Protein AF-A0A172UC73-F1 (afdb_monomer_lite)

Secondary structure (DSSP, 8-state):
---------------S--HHHHHHHHHHHHHHHHHHHHHHHHHHHTTT--EEETTEEE--------HHHHHHHHHHHHHHHHHHHHHHHS---SEEE----TTTTTHHHH-EESSSSEEPPHHHHHHHH--TT--S----EEEHHHHTTSGGG-S-EEEEEETTEEEEEEE-TTT--EEEEEEEEE-TTS-EEEEEEEE-SSS-EEEEEEEEEEEEEEEEEEETTEEEEEEEEEEEEEEEEEEEET--S-EEEETTEEEEPPP--S-S--S--S-EEEEE-

Foldseek 3Di:
DDDDDDDDPDDDDDDDDDPVVVVCVLVVLLVVLVCLQCVLVVVVVVPDPFDDDPVDTDDPDDDDPDPVSNVVSVVSNVVSVVVVVVVVVPPPAPAEAEDPAPFQPVVVVVQEDCPDDNDQQLVVVVLQVDDPPDSDRPDFKDFRVDPRPDPVRDFDWDWDADPNWIKTWGQDPPFRKIKIWTWADAAPRNWTWIWIWIGGSDQWIWIKIWTKGWGWDWDWDQDPNDTDIDITTMIGTPDMDTFGTPFDWDWHDDRQKTKTAARPDPDPDGPRRGIHIHGYD

pLDDT: mean 77.99, std 18.67, range [26.88, 98.0]

Structure (mmCIF, N/CA/C/O backbone):
data_AF-A0A172UC73-F1
#
_entry.id   AF-A0A172UC73-F1
#
loop_
_atom_site.group_PDB
_atom_site.id
_atom_site.type_symbol
_atom_site.label_atom_id
_atom_site.label_alt_id
_atom_site.label_comp_id
_atom_site.label_asym_id
_atom_site.label_entity_id
_atom_site.label_seq_id
_atom_site.pdbx_PDB_ins_code
_atom_site.Cartn_x
_atom_site.Cartn_y
_atom_site.Cartn_z
_atom_site.occupancy
_atom_site.B_iso_or_equiv
_atom_site.auth_seq_id
_atom_site.auth_comp_id
_atom_site.auth_asym_id
_atom_site.auth_atom_id
_atom_site.pdbx_PDB_model_num
ATOM 1 N N . MET A 1 1 ? 26.954 6.018 20.206 1.00 35.72 1 MET A N 1
ATOM 2 C CA . MET A 1 1 ? 27.121 4.653 19.664 1.00 35.72 1 MET A CA 1
ATOM 3 C C . MET A 1 1 ? 26.687 4.707 18.204 1.00 35.72 1 MET A C 1
ATOM 5 O O . MET A 1 1 ? 25.507 4.887 17.949 1.00 35.72 1 MET A O 1
ATOM 9 N N . ALA A 1 2 ? 27.633 4.748 17.262 1.00 29.41 2 ALA A N 1
ATOM 10 C CA . ALA A 1 2 ? 27.339 4.962 15.843 1.00 29.41 2 ALA A CA 1
ATOM 11 C C . ALA A 1 2 ? 27.044 3.615 15.169 1.00 29.41 2 ALA A C 1
ATOM 13 O O . ALA A 1 2 ? 27.939 2.779 15.055 1.00 29.41 2 ALA A O 1
ATOM 14 N N . PHE A 1 3 ? 25.797 3.389 14.754 1.00 30.12 3 PHE A N 1
ATOM 15 C CA . PHE A 1 3 ? 25.426 2.190 14.007 1.00 30.12 3 PHE A CA 1
ATOM 16 C C . PHE A 1 3 ? 25.686 2.402 12.515 1.00 30.12 3 PHE A C 1
ATOM 18 O O . PHE A 1 3 ? 25.122 3.287 11.876 1.00 30.12 3 PHE A O 1
ATOM 25 N N . ARG A 1 4 ? 26.581 1.577 11.971 1.00 26.88 4 ARG A N 1
ATOM 26 C CA . ARG A 1 4 ? 26.881 1.485 10.542 1.00 26.88 4 ARG A CA 1
ATOM 27 C C . ARG A 1 4 ? 25.756 0.680 9.886 1.00 26.88 4 ARG A C 1
ATOM 29 O O . ARG A 1 4 ? 25.660 -0.525 10.105 1.00 26.88 4 ARG A O 1
ATOM 36 N N . VAL A 1 5 ? 24.892 1.343 9.122 1.00 32.69 5 VAL A N 1
ATOM 37 C CA . VAL A 1 5 ? 23.822 0.684 8.361 1.00 32.69 5 VAL A CA 1
ATOM 38 C C . VAL A 1 5 ? 24.453 -0.020 7.162 1.00 32.69 5 VAL A C 1
ATOM 40 O O . VAL A 1 5 ? 24.941 0.622 6.234 1.00 32.69 5 VAL A O 1
ATOM 43 N N . PHE A 1 6 ? 24.476 -1.350 7.184 1.00 28.39 6 PHE A N 1
ATOM 44 C CA . PHE A 1 6 ? 24.853 -2.147 6.022 1.00 28.39 6 PHE A CA 1
ATOM 45 C C . PHE A 1 6 ? 23.696 -2.139 5.018 1.00 28.39 6 PHE A C 1
ATOM 47 O O . PHE A 1 6 ? 22.650 -2.733 5.261 1.00 28.39 6 PHE A O 1
ATOM 54 N N . HIS A 1 7 ? 23.883 -1.477 3.875 1.00 32.03 7 HIS A N 1
ATOM 55 C CA . HIS A 1 7 ? 23.029 -1.671 2.706 1.00 32.03 7 HIS A CA 1
ATOM 56 C C . HIS A 1 7 ? 23.299 -3.059 2.120 1.00 32.03 7 HIS A C 1
ATOM 58 O O . HIS A 1 7 ? 24.239 -3.251 1.349 1.00 32.03 7 HIS A O 1
ATOM 64 N N . GLN A 1 8 ? 22.485 -4.042 2.498 1.00 30.14 8 GLN A N 1
ATOM 65 C CA . GLN A 1 8 ? 22.348 -5.253 1.699 1.00 30.14 8 GLN A CA 1
ATOM 66 C C . GLN A 1 8 ? 21.255 -5.041 0.644 1.00 30.14 8 GLN A C 1
ATOM 68 O O . GLN A 1 8 ? 20.198 -4.493 0.963 1.00 30.14 8 GLN A O 1
ATOM 73 N N . PRO A 1 9 ? 21.476 -5.471 -0.610 1.00 31.17 9 PRO A N 1
ATOM 74 C CA . PRO A 1 9 ? 20.452 -5.403 -1.636 1.00 31.17 9 PRO A CA 1
ATOM 75 C C . PRO A 1 9 ? 19.289 -6.319 -1.249 1.00 31.17 9 PRO A C 1
ATOM 77 O O . PRO A 1 9 ? 19.453 -7.533 -1.112 1.00 31.17 9 PRO A O 1
ATOM 80 N N . VAL A 1 10 ? 18.114 -5.714 -1.077 1.00 34.91 10 VAL A N 1
ATOM 81 C CA . VAL A 1 10 ? 16.843 -6.391 -0.815 1.00 34.91 10 VAL A CA 1
ATOM 82 C C . VAL A 1 10 ? 16.577 -7.382 -1.949 1.00 34.91 10 VAL A C 1
ATOM 84 O O . VAL A 1 10 ? 16.217 -7.000 -3.060 1.00 34.91 10 VAL A O 1
ATOM 87 N N . ARG A 1 11 ? 16.771 -8.675 -1.683 1.00 36.72 11 ARG A N 1
ATOM 88 C CA . ARG A 1 11 ? 16.241 -9.744 -2.532 1.00 36.72 11 ARG A CA 1
ATOM 89 C C . ARG A 1 11 ? 14.847 -10.082 -2.021 1.00 36.72 11 ARG A C 1
ATOM 91 O O . ARG A 1 11 ? 14.716 -10.688 -0.964 1.00 36.72 11 ARG A O 1
ATOM 98 N N . CYS A 1 12 ? 13.811 -9.681 -2.752 1.00 37.97 12 CYS A N 1
ATOM 99 C CA . CYS A 1 12 ? 12.447 -10.127 -2.482 1.00 37.97 12 CYS A CA 1
ATOM 100 C C . CYS A 1 12 ? 11.635 -10.181 -3.782 1.00 37.97 12 CYS A C 1
ATOM 102 O O . CYS A 1 12 ? 11.267 -9.145 -4.322 1.00 37.97 12 CYS A O 1
ATOM 104 N N . LEU A 1 13 ? 11.458 -11.381 -4.333 1.00 40.28 13 LEU A N 1
ATOM 105 C CA . LEU A 1 13 ? 10.206 -12.150 -4.388 1.00 40.28 13 LEU A CA 1
ATOM 106 C C . LEU A 1 13 ? 10.451 -13.291 -5.385 1.00 40.28 13 LEU A C 1
ATOM 108 O O . LEU A 1 13 ? 10.557 -13.071 -6.591 1.00 40.28 13 LEU A O 1
ATOM 112 N N . ASP A 1 14 ? 10.612 -14.500 -4.852 1.00 33.53 14 ASP A N 1
ATOM 113 C CA . ASP A 1 14 ? 10.747 -15.711 -5.650 1.00 33.53 14 ASP A CA 1
ATOM 114 C C . ASP A 1 14 ? 9.371 -16.201 -6.117 1.00 33.53 14 ASP A C 1
ATOM 116 O O . ASP A 1 14 ? 8.382 -16.126 -5.391 1.00 33.53 14 ASP A O 1
ATOM 120 N N . SER A 1 15 ? 9.375 -16.760 -7.329 1.00 42.38 15 SER A N 1
ATOM 121 C CA . SER A 1 15 ? 8.264 -17.312 -8.116 1.00 42.38 15 SER A CA 1
ATOM 122 C C . SER A 1 15 ? 7.321 -16.282 -8.757 1.00 42.38 15 SER A C 1
ATOM 124 O O . SER A 1 15 ? 6.485 -15.678 -8.106 1.00 42.38 15 SER A O 1
ATOM 126 N N . TYR A 1 16 ? 7.496 -16.043 -10.061 1.00 38.72 16 TYR A N 1
ATOM 127 C CA . TYR A 1 16 ? 6.616 -16.515 -11.143 1.00 38.72 16 TYR A CA 1
ATOM 128 C C . TYR A 1 16 ? 7.160 -16.007 -12.498 1.00 38.72 16 TYR A C 1
ATOM 130 O O . TYR A 1 16 ? 7.633 -14.882 -12.604 1.00 38.72 16 TYR A O 1
ATOM 138 N N . ILE A 1 17 ? 7.182 -16.908 -13.492 1.00 38.66 17 ILE A N 1
ATOM 139 C CA . ILE A 1 17 ? 7.687 -16.787 -14.882 1.00 38.66 17 ILE A CA 1
ATOM 140 C C . ILE A 1 17 ? 8.921 -15.886 -15.051 1.00 38.66 17 ILE A C 1
ATOM 142 O O . ILE A 1 17 ? 8.839 -14.684 -15.271 1.00 38.66 17 ILE A O 1
ATOM 146 N N . ASN A 1 18 ? 10.099 -16.509 -15.022 1.00 39.41 18 ASN A N 1
ATOM 147 C CA . ASN A 1 18 ? 11.376 -15.832 -15.202 1.00 39.41 18 ASN A CA 1
ATOM 148 C C . ASN A 1 18 ? 11.511 -15.271 -16.640 1.00 39.41 18 ASN A C 1
ATOM 150 O O . ASN A 1 18 ? 11.737 -16.060 -17.564 1.00 39.41 18 ASN A O 1
ATOM 154 N N . PRO A 1 19 ? 11.482 -13.939 -16.859 1.00 47.34 19 PRO A N 1
ATOM 155 C CA . PRO A 1 19 ? 11.658 -13.336 -18.186 1.00 47.34 19 PRO A CA 1
ATOM 156 C C . PRO A 1 19 ? 13.031 -13.648 -18.806 1.00 47.34 19 PRO A C 1
ATOM 158 O O . PRO A 1 19 ? 13.239 -13.468 -20.006 1.00 47.34 19 PRO A O 1
ATOM 161 N N . LYS A 1 20 ? 13.979 -14.189 -18.022 1.00 50.72 20 LYS A N 1
ATOM 162 C CA . LYS A 1 20 ? 15.235 -14.730 -18.556 1.00 50.72 20 LYS A CA 1
ATOM 163 C C . LYS A 1 20 ? 15.018 -15.933 -19.478 1.00 50.72 20 LYS A C 1
ATOM 165 O O . LYS A 1 20 ? 15.885 -16.171 -20.309 1.00 50.72 20 LYS A O 1
ATOM 170 N N . ILE A 1 21 ? 13.927 -16.693 -19.350 1.00 51.84 21 ILE A N 1
ATOM 171 C CA . ILE A 1 21 ? 13.688 -17.894 -20.170 1.00 51.84 21 ILE A CA 1
ATOM 172 C C . ILE A 1 21 ? 13.272 -17.504 -21.595 1.00 51.84 21 ILE A C 1
ATOM 174 O O . ILE A 1 21 ? 13.873 -17.998 -22.543 1.00 51.84 21 ILE A O 1
ATOM 178 N N . GLU A 1 22 ? 12.344 -16.557 -21.770 1.00 53.88 22 GLU A N 1
ATOM 179 C CA . GLU A 1 22 ? 11.934 -16.086 -23.108 1.00 53.88 22 GLU A CA 1
ATOM 180 C C . GLU A 1 22 ? 13.071 -15.359 -23.837 1.00 53.88 22 GLU A C 1
ATOM 182 O O . GLU A 1 22 ? 13.328 -15.625 -25.011 1.00 53.88 22 GLU A O 1
ATOM 187 N N . ASN A 1 23 ? 13.835 -14.523 -23.125 1.00 59.69 23 ASN A N 1
ATOM 188 C CA . ASN A 1 23 ? 15.012 -13.877 -23.701 1.00 59.69 23 ASN A CA 1
ATOM 189 C C . ASN A 1 23 ? 16.040 -14.911 -24.183 1.00 59.69 23 ASN A C 1
ATOM 191 O O . ASN A 1 23 ? 16.609 -14.743 -25.256 1.00 59.69 23 ASN A O 1
ATOM 195 N N . ARG A 1 24 ? 16.248 -16.014 -23.449 1.00 60.06 24 ARG A N 1
ATOM 196 C CA . ARG A 1 24 ? 17.150 -17.096 -23.883 1.00 60.06 24 ARG A CA 1
ATOM 197 C C . ARG A 1 24 ? 16.695 -17.755 -25.184 1.00 60.06 24 ARG A C 1
ATOM 199 O O . ARG A 1 24 ? 17.552 -18.069 -26.001 1.00 60.06 24 ARG A O 1
ATOM 206 N N . VAL A 1 25 ? 15.389 -17.927 -25.396 1.00 63.53 25 VAL A N 1
ATOM 207 C CA . VAL A 1 25 ? 14.851 -18.484 -26.650 1.00 63.53 25 VAL A CA 1
ATOM 208 C C . VAL A 1 25 ? 15.092 -17.521 -27.815 1.00 63.53 25 VAL A C 1
ATOM 210 O O . VAL A 1 25 ? 15.580 -17.941 -28.861 1.00 63.53 25 VAL A O 1
ATOM 213 N N . ILE A 1 26 ? 14.839 -16.223 -27.621 1.00 63.22 26 ILE A N 1
ATOM 214 C CA . ILE A 1 26 ? 15.037 -15.206 -28.665 1.00 63.22 26 ILE A CA 1
ATOM 215 C C . ILE A 1 26 ? 16.528 -15.030 -28.998 1.00 63.22 26 ILE A C 1
ATOM 217 O O . ILE A 1 26 ? 16.902 -15.013 -30.169 1.00 63.22 26 ILE A O 1
ATOM 221 N N . TYR A 1 27 ? 17.404 -14.970 -27.990 1.00 68.19 27 TYR A N 1
ATOM 222 C CA . TYR A 1 27 ? 18.854 -14.948 -28.209 1.00 68.19 27 TYR A CA 1
ATOM 223 C C . TYR A 1 27 ? 19.356 -16.247 -28.847 1.00 68.19 27 TYR A C 1
ATOM 225 O O . TYR A 1 27 ? 20.233 -16.193 -29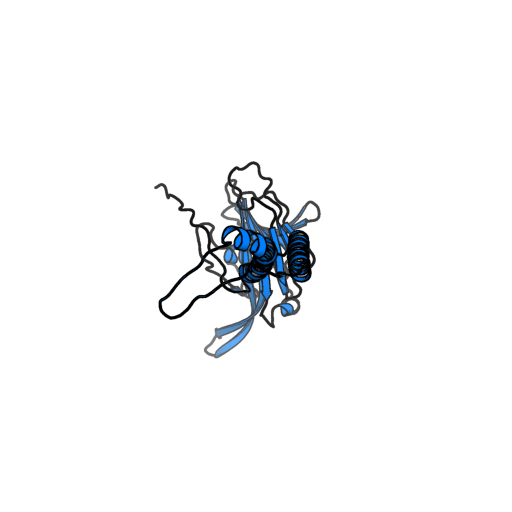.702 1.00 68.19 27 TYR A O 1
ATOM 233 N N . GLY A 1 28 ? 18.780 -17.399 -28.493 1.00 66.31 28 GLY A N 1
ATOM 234 C CA . GLY A 1 28 ? 19.087 -18.685 -29.120 1.00 66.31 28 GLY A CA 1
ATOM 235 C C . GLY A 1 28 ? 18.740 -18.713 -30.611 1.00 66.31 28 GLY A C 1
ATOM 236 O O . GLY A 1 28 ? 19.555 -19.165 -31.414 1.00 66.31 28 GLY A O 1
ATOM 237 N N . ALA A 1 29 ? 17.584 -18.167 -31.000 1.00 66.88 29 ALA A N 1
ATOM 238 C CA . ALA A 1 29 ? 17.188 -18.027 -32.403 1.00 66.88 29 ALA A CA 1
ATOM 239 C C . ALA A 1 29 ? 18.107 -17.061 -33.171 1.00 66.88 29 ALA A C 1
ATOM 241 O O . ALA A 1 29 ? 18.492 -17.340 -34.306 1.00 66.88 29 ALA A O 1
ATOM 242 N N . LEU A 1 30 ? 18.524 -15.966 -32.529 1.00 67.38 30 LEU A N 1
ATOM 243 C CA . LEU A 1 30 ? 19.428 -14.972 -33.111 1.00 67.38 30 LEU A CA 1
ATOM 244 C C . LEU A 1 30 ? 20.844 -15.540 -33.310 1.00 67.38 30 LEU A C 1
ATOM 246 O O . LEU A 1 30 ? 21.420 -15.384 -34.384 1.00 67.38 30 LEU A O 1
ATOM 250 N N . ILE A 1 31 ? 21.370 -16.270 -32.320 1.00 71.12 31 ILE A N 1
ATOM 251 C CA . ILE A 1 31 ? 22.644 -16.999 -32.423 1.00 71.12 31 ILE A CA 1
ATOM 252 C C . ILE A 1 31 ? 22.559 -18.064 -33.521 1.00 71.12 31 ILE A C 1
ATOM 254 O O . ILE A 1 31 ? 23.454 -18.132 -34.355 1.00 71.12 31 ILE A O 1
ATOM 258 N N . SER A 1 32 ? 21.470 -18.835 -33.582 1.00 70.62 32 SER A N 1
ATOM 259 C CA . SER A 1 32 ? 21.279 -19.870 -34.612 1.00 70.62 32 SER A CA 1
ATOM 260 C C . SER A 1 32 ? 21.218 -19.277 -36.025 1.00 70.62 32 SER A C 1
ATOM 262 O O . SER A 1 32 ? 21.836 -19.813 -36.944 1.00 70.62 32 SER A O 1
ATOM 264 N N . GLY A 1 33 ? 20.533 -18.141 -36.199 1.00 64.69 33 GLY A N 1
ATOM 265 C CA . GLY A 1 33 ? 20.500 -17.405 -37.465 1.00 64.69 33 GLY A CA 1
ATOM 266 C C . GLY A 1 33 ? 21.879 -16.886 -37.881 1.00 64.69 33 GLY A C 1
ATOM 267 O O . GLY A 1 33 ? 22.270 -17.046 -39.033 1.00 64.69 33 GLY A O 1
ATOM 268 N N . ILE A 1 34 ? 22.656 -16.338 -36.938 1.00 70.00 34 ILE A N 1
ATOM 269 C CA . ILE A 1 34 ? 24.043 -15.910 -37.188 1.00 70.00 34 ILE A CA 1
ATOM 270 C C . ILE A 1 34 ? 24.930 -17.106 -37.555 1.00 70.00 34 ILE A C 1
ATOM 272 O O . ILE A 1 34 ? 25.715 -17.014 -38.496 1.00 70.00 34 ILE A O 1
ATOM 276 N N . SER A 1 35 ? 24.798 -18.236 -36.856 1.00 65.25 35 SER A N 1
ATOM 277 C CA . SER A 1 35 ? 25.557 -19.453 -37.150 1.00 65.25 35 SER A CA 1
ATOM 278 C C . SER A 1 35 ? 25.264 -19.995 -38.548 1.00 65.25 35 SER A C 1
ATOM 280 O O . SER A 1 35 ? 26.201 -20.403 -39.217 1.00 65.25 35 SER A O 1
ATOM 282 N N . LEU A 1 36 ? 24.019 -19.943 -39.029 1.00 66.25 36 LEU A N 1
ATOM 283 C CA . LEU A 1 36 ? 23.669 -20.347 -40.400 1.00 66.25 36 LEU A CA 1
ATOM 284 C C . LEU A 1 36 ? 24.310 -19.453 -41.472 1.00 66.25 36 LEU A C 1
ATOM 286 O O . LEU A 1 36 ? 24.681 -19.946 -42.532 1.00 66.25 36 LEU A O 1
ATOM 290 N N . ILE A 1 37 ? 24.474 -18.156 -41.192 1.00 65.75 37 ILE A N 1
ATOM 291 C CA . ILE A 1 37 ? 25.099 -17.200 -42.121 1.00 65.75 37 ILE A CA 1
ATOM 292 C C . ILE A 1 37 ? 26.629 -17.292 -42.085 1.00 65.75 37 ILE A C 1
ATOM 294 O O . ILE A 1 37 ? 27.281 -17.133 -43.114 1.00 65.75 37 ILE A O 1
ATOM 298 N N . LEU A 1 38 ? 27.218 -17.529 -40.909 1.00 63.94 38 LEU A N 1
ATOM 299 C CA . LEU A 1 38 ? 28.673 -17.568 -40.730 1.00 63.94 38 LEU A CA 1
ATOM 300 C C . LEU A 1 38 ? 29.280 -18.960 -40.928 1.00 63.94 38 LEU A C 1
ATOM 302 O O . LEU A 1 38 ? 30.474 -19.043 -41.204 1.00 63.94 38 LEU A O 1
ATOM 306 N N . ALA A 1 39 ? 28.498 -20.039 -40.808 1.00 64.06 39 ALA A N 1
ATOM 307 C CA . ALA A 1 39 ? 28.974 -21.410 -40.992 1.00 64.06 39 ALA A CA 1
ATOM 308 C C . ALA A 1 39 ? 29.694 -21.640 -42.332 1.00 64.06 39 ALA A C 1
ATOM 310 O O . ALA A 1 39 ? 30.757 -22.255 -42.282 1.00 64.06 39 ALA A O 1
ATOM 311 N N . PRO A 1 40 ? 29.222 -21.123 -43.486 1.00 60.97 40 PRO A N 1
ATOM 312 C CA . PRO A 1 40 ? 29.934 -21.272 -44.756 1.00 60.97 40 PRO A CA 1
ATOM 313 C C . PRO A 1 40 ? 31.335 -20.643 -44.712 1.00 60.97 40 PRO A C 1
ATOM 315 O O . PRO A 1 40 ? 32.320 -21.305 -45.017 1.00 60.97 40 PRO A O 1
ATOM 318 N N . ASN A 1 41 ? 31.449 -19.410 -44.205 1.00 58.75 41 ASN A N 1
ATOM 319 C CA . ASN A 1 41 ? 32.727 -18.694 -44.116 1.00 58.75 41 ASN A CA 1
ATOM 320 C C . ASN A 1 41 ? 33.678 -19.289 -43.057 1.00 58.75 41 ASN A C 1
ATOM 322 O O . ASN A 1 41 ? 34.897 -19.176 -43.177 1.00 58.75 41 ASN A O 1
ATOM 326 N N . LEU A 1 42 ? 33.144 -19.910 -41.998 1.00 55.06 42 LEU A N 1
ATOM 327 C CA . LEU A 1 42 ? 33.941 -20.587 -40.970 1.00 55.06 42 LEU A CA 1
ATOM 328 C C . LEU A 1 42 ? 34.427 -21.966 -41.448 1.00 55.06 42 LEU A C 1
ATOM 330 O O . LEU A 1 42 ? 35.539 -22.369 -41.117 1.00 55.06 42 LEU A O 1
ATOM 334 N N . LEU A 1 43 ? 33.612 -22.669 -42.242 1.00 51.94 43 LEU A N 1
ATOM 335 C CA . LEU A 1 43 ? 33.981 -23.906 -42.936 1.00 51.94 43 LEU A CA 1
ATOM 336 C C . LEU A 1 43 ? 35.018 -23.651 -44.032 1.00 51.94 43 LEU A C 1
ATOM 338 O O . LEU A 1 43 ? 35.934 -24.455 -44.163 1.00 51.94 43 LEU A O 1
ATOM 342 N N . ASP A 1 44 ? 34.947 -22.514 -44.729 1.00 54.97 44 ASP A N 1
ATOM 343 C CA . ASP A 1 44 ? 36.001 -22.056 -45.644 1.00 54.97 44 ASP A CA 1
ATOM 344 C C . ASP A 1 44 ? 37.326 -21.800 -44.908 1.00 54.97 44 ASP A C 1
ATOM 346 O O . ASP A 1 44 ? 38.395 -22.144 -45.411 1.00 54.97 44 ASP A O 1
ATOM 350 N N . LEU A 1 45 ? 37.275 -21.256 -43.686 1.00 51.88 45 LEU A N 1
ATOM 351 C CA . LEU A 1 45 ? 38.462 -21.019 -42.851 1.00 51.88 45 LEU A CA 1
ATOM 352 C C . LEU A 1 45 ? 39.039 -22.315 -42.245 1.00 51.88 45 LEU A C 1
ATOM 354 O O . LEU A 1 45 ? 40.235 -22.396 -41.974 1.00 51.88 45 LEU A O 1
ATOM 358 N N . LEU A 1 46 ? 38.196 -23.336 -42.064 1.00 47.12 46 LEU A N 1
ATOM 359 C CA . LEU A 1 46 ? 38.567 -24.719 -41.729 1.00 47.12 46 LEU A CA 1
ATOM 360 C C . LEU A 1 46 ? 38.776 -25.585 -42.986 1.00 47.12 46 LEU A C 1
ATOM 362 O O . LEU A 1 46 ? 38.955 -26.805 -42.882 1.00 47.12 46 LEU A O 1
ATOM 366 N N . GLY A 1 47 ? 38.751 -24.959 -44.167 1.00 48.06 47 GLY A N 1
ATOM 367 C CA . GLY A 1 47 ? 38.870 -25.594 -45.466 1.00 48.06 47 GLY A CA 1
ATOM 368 C C . GLY A 1 47 ? 40.209 -26.304 -45.577 1.00 48.06 47 GLY A C 1
ATOM 369 O O . GLY A 1 47 ? 41.239 -25.670 -45.797 1.00 48.06 47 GLY A O 1
ATOM 370 N N . ASN A 1 48 ? 40.148 -27.633 -45.446 1.00 50.81 48 ASN A N 1
ATOM 371 C CA . ASN A 1 48 ? 41.228 -28.629 -45.480 1.00 50.81 48 ASN A CA 1
ATOM 372 C C . ASN A 1 48 ? 41.726 -29.154 -44.123 1.00 50.81 48 ASN A C 1
ATOM 374 O O . ASN A 1 48 ? 42.912 -29.445 -43.960 1.00 50.81 48 ASN A O 1
ATOM 378 N N . ILE A 1 49 ? 40.831 -29.401 -43.167 1.00 46.41 49 ILE A N 1
ATOM 379 C CA . ILE A 1 49 ? 41.134 -30.355 -42.091 1.00 46.41 49 ILE A CA 1
ATOM 380 C C . ILE A 1 49 ? 40.939 -31.785 -42.622 1.00 46.41 49 ILE A C 1
ATOM 382 O O . ILE A 1 49 ? 39.830 -32.309 -42.667 1.00 46.41 49 ILE A O 1
ATOM 386 N N . SER A 1 50 ? 42.037 -32.425 -43.032 1.00 43.25 50 SER A N 1
ATOM 387 C CA . SER A 1 50 ? 42.087 -33.865 -43.319 1.00 43.25 50 SER A CA 1
ATOM 388 C C . SER A 1 50 ? 42.545 -34.605 -42.064 1.00 43.25 50 SER A C 1
ATOM 390 O O . SER A 1 50 ? 43.744 -34.676 -41.786 1.00 43.25 50 SER A O 1
ATOM 392 N N . ILE A 1 51 ? 41.613 -35.191 -41.314 1.00 46.16 51 ILE A N 1
ATOM 393 C CA . ILE A 1 51 ? 41.954 -36.092 -40.206 1.00 46.16 51 ILE A CA 1
ATOM 394 C C . ILE A 1 51 ? 42.074 -37.502 -40.784 1.00 46.16 51 ILE A C 1
ATOM 396 O O . ILE A 1 51 ? 41.073 -38.113 -41.157 1.00 46.16 51 ILE A O 1
ATOM 400 N N . LYS A 1 52 ? 43.307 -38.013 -40.872 1.00 42.03 52 LYS A N 1
ATOM 401 C CA . LYS A 1 52 ? 43.571 -39.409 -41.239 1.00 42.03 52 LYS A CA 1
ATOM 402 C C . LYS A 1 52 ? 43.727 -40.255 -39.982 1.00 42.03 52 LYS A C 1
ATOM 404 O O . LYS A 1 52 ? 44.605 -39.998 -39.165 1.00 42.03 52 LYS A O 1
ATOM 409 N N . SER A 1 53 ? 42.873 -41.264 -39.857 1.00 43.03 53 SER A N 1
ATOM 410 C CA . SER A 1 53 ? 42.983 -42.356 -38.889 1.00 43.03 53 SER A CA 1
ATOM 411 C C . SER A 1 53 ? 43.190 -43.660 -39.661 1.00 43.03 53 SER A C 1
ATOM 413 O O . SER A 1 53 ? 42.688 -43.781 -40.777 1.00 43.03 53 SER A O 1
ATOM 415 N N . GLU A 1 54 ? 43.910 -44.630 -39.084 1.00 59.91 54 GLU A N 1
ATOM 416 C CA . GLU A 1 54 ? 44.342 -45.878 -39.749 1.00 59.91 54 GLU A CA 1
ATOM 417 C C . GLU A 1 54 ? 43.207 -46.677 -40.411 1.00 59.91 54 GLU A C 1
ATOM 419 O O . GLU A 1 54 ? 43.474 -47.476 -41.301 1.00 59.91 54 GLU A O 1
ATOM 424 N N . ASN A 1 55 ? 41.948 -46.426 -40.035 1.00 51.66 55 ASN A N 1
ATOM 425 C CA . ASN A 1 55 ? 40.789 -47.121 -40.592 1.00 51.66 55 ASN A CA 1
ATOM 426 C C . ASN A 1 55 ? 39.708 -46.211 -41.207 1.00 51.66 55 ASN A C 1
ATOM 428 O O . ASN A 1 55 ? 38.725 -46.739 -41.718 1.00 51.66 55 ASN A O 1
ATOM 432 N N . TYR A 1 56 ? 39.852 -44.876 -41.182 1.00 39.47 56 TYR A N 1
ATOM 433 C CA . TYR A 1 56 ? 38.847 -43.956 -41.743 1.00 39.47 56 TYR A CA 1
ATOM 434 C C . TYR A 1 56 ? 39.461 -42.649 -42.266 1.00 39.47 56 TYR A C 1
ATOM 436 O O . TYR A 1 56 ? 40.190 -41.952 -41.556 1.00 39.47 56 TYR A O 1
ATOM 444 N N . GLU A 1 57 ? 39.086 -42.283 -43.494 1.00 40.50 57 GLU A N 1
ATOM 445 C CA . GLU A 1 57 ? 39.332 -40.968 -44.091 1.00 40.50 57 GLU A CA 1
ATOM 446 C C . GLU A 1 57 ? 37.992 -40.224 -44.178 1.00 40.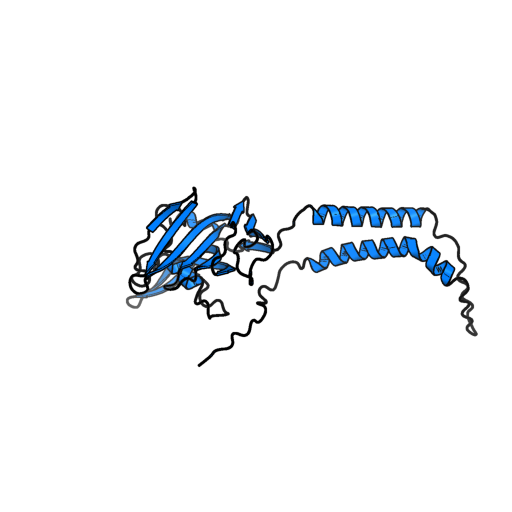50 57 GLU A C 1
ATOM 448 O O . GLU A 1 57 ? 37.126 -40.570 -44.982 1.00 40.50 57 GLU A O 1
ATOM 453 N N . ILE A 1 58 ? 37.789 -39.223 -43.316 1.00 44.59 58 ILE A N 1
ATOM 454 C CA . ILE A 1 58 ? 36.604 -38.358 -43.380 1.00 44.59 58 ILE A CA 1
ATOM 455 C C . ILE A 1 58 ? 36.982 -37.128 -44.197 1.00 44.59 58 ILE A C 1
ATOM 457 O O . ILE A 1 58 ? 37.692 -36.243 -43.724 1.00 44.59 58 ILE A O 1
ATOM 461 N N . ASN A 1 59 ? 36.506 -37.089 -45.438 1.00 43.84 59 ASN A N 1
ATOM 462 C CA . ASN A 1 59 ? 36.693 -35.962 -46.342 1.00 43.84 59 ASN A CA 1
ATOM 463 C C . ASN A 1 59 ? 35.430 -35.090 -46.314 1.00 43.84 59 ASN A C 1
ATOM 465 O O . ASN A 1 59 ? 34.439 -35.396 -46.980 1.00 43.84 59 ASN A O 1
ATOM 469 N N . ILE A 1 60 ? 35.443 -34.018 -45.518 1.00 48.94 60 ILE A N 1
ATOM 470 C CA . ILE A 1 60 ? 34.359 -33.028 -45.517 1.00 48.94 60 ILE A CA 1
ATOM 471 C C . ILE A 1 60 ? 34.588 -32.121 -46.725 1.00 48.94 60 ILE A C 1
ATOM 473 O O . ILE A 1 60 ? 35.375 -31.178 -46.670 1.00 48.94 60 ILE A O 1
ATOM 477 N N . LYS A 1 61 ? 33.941 -32.434 -47.852 1.00 49.06 61 LYS A N 1
ATOM 478 C CA . LYS A 1 61 ? 33.944 -31.533 -49.004 1.00 49.06 61 LYS A CA 1
ATOM 479 C C . LYS A 1 61 ? 32.991 -30.377 -48.742 1.00 49.06 61 LYS A C 1
ATOM 481 O O . LYS A 1 61 ? 31.798 -30.579 -48.539 1.00 49.06 61 LYS A O 1
ATOM 486 N N . ASN A 1 62 ? 33.553 -29.178 -48.804 1.00 55.06 62 ASN A N 1
ATOM 487 C CA . ASN A 1 62 ? 32.833 -27.930 -48.978 1.00 55.06 62 ASN A CA 1
ATOM 488 C C . ASN A 1 62 ? 31.966 -28.049 -50.234 1.00 55.06 62 ASN A C 1
ATOM 490 O O . ASN A 1 62 ? 32.510 -28.059 -51.336 1.00 55.06 62 ASN A O 1
ATOM 494 N N . ASN A 1 63 ? 30.657 -28.226 -50.089 1.00 49.75 63 ASN A N 1
ATOM 495 C CA . ASN A 1 63 ? 29.701 -27.681 -51.042 1.00 49.75 63 ASN A CA 1
ATOM 496 C C . ASN A 1 63 ? 28.267 -27.846 -50.551 1.00 49.75 63 ASN A C 1
ATOM 498 O O . ASN A 1 63 ? 27.852 -28.929 -50.147 1.00 49.75 63 ASN A O 1
ATOM 502 N N . GLN A 1 64 ? 27.542 -26.737 -50.714 1.00 54.78 64 GLN A N 1
ATOM 503 C CA . GLN A 1 64 ? 26.094 -26.574 -50.618 1.00 54.78 64 GLN A CA 1
ATOM 504 C C . GLN A 1 64 ? 25.518 -26.412 -49.208 1.00 54.78 64 GLN A C 1
ATOM 506 O O . GLN A 1 64 ? 24.622 -27.125 -48.770 1.00 54.78 64 GLN A O 1
ATOM 511 N N . PHE A 1 65 ? 25.941 -25.335 -48.540 1.00 52.94 65 PHE A N 1
ATOM 512 C CA . PHE A 1 65 ? 24.912 -24.456 -47.986 1.00 52.94 65 PHE A CA 1
ATOM 513 C C . PHE A 1 65 ? 24.312 -23.677 -49.162 1.00 52.94 65 PHE A C 1
ATOM 515 O O . PHE A 1 65 ? 24.899 -22.704 -49.625 1.00 52.94 65 PHE A O 1
ATOM 522 N N . ASP A 1 66 ? 23.195 -24.168 -49.698 1.00 64.38 66 ASP A N 1
ATOM 523 C CA . ASP A 1 66 ? 22.497 -23.528 -50.816 1.00 64.38 66 ASP A CA 1
ATOM 524 C C . ASP A 1 66 ? 21.989 -22.134 -50.418 1.00 64.38 66 ASP A C 1
ATOM 526 O O . ASP A 1 66 ? 21.724 -21.881 -49.239 1.00 64.38 66 ASP A O 1
ATOM 530 N N . ASP A 1 67 ? 21.777 -21.247 -51.398 1.00 68.94 67 ASP A N 1
ATOM 531 C CA . ASP A 1 67 ? 21.217 -19.891 -51.220 1.00 68.94 67 ASP A CA 1
ATOM 532 C C . ASP A 1 67 ? 19.985 -19.866 -50.289 1.00 68.94 67 ASP A C 1
ATOM 534 O O . ASP A 1 67 ? 19.751 -18.910 -49.548 1.00 68.94 67 ASP A O 1
ATOM 538 N N . VAL A 1 68 ? 19.229 -20.968 -50.263 1.00 67.69 68 VAL A N 1
ATOM 539 C CA . VAL A 1 68 ? 18.088 -21.219 -49.373 1.00 67.69 68 VAL A CA 1
ATOM 540 C C . VAL A 1 68 ? 18.459 -21.115 -47.886 1.00 67.69 68 VAL A C 1
ATOM 542 O O . VAL A 1 68 ? 17.715 -20.515 -47.110 1.00 67.69 68 VAL A O 1
ATOM 545 N N . GLY A 1 69 ? 19.605 -21.661 -47.469 1.00 66.81 69 GLY A N 1
ATOM 546 C CA . GLY A 1 69 ? 20.084 -21.609 -46.085 1.00 66.81 69 GLY A CA 1
ATOM 547 C C . GLY A 1 69 ? 20.481 -20.197 -45.653 1.00 66.81 69 GLY A C 1
ATOM 548 O O . GLY A 1 69 ? 20.160 -19.778 -44.539 1.00 66.81 69 GLY A O 1
ATOM 549 N N . ILE A 1 70 ? 21.094 -19.433 -46.561 1.00 73.38 70 ILE A N 1
ATOM 550 C CA . ILE A 1 70 ? 21.444 -18.023 -46.340 1.00 73.38 70 ILE A CA 1
ATOM 551 C C . ILE A 1 70 ? 20.167 -17.190 -46.181 1.00 73.38 70 ILE A C 1
ATOM 553 O O . ILE A 1 70 ? 20.030 -16.444 -45.208 1.00 73.38 70 ILE A O 1
ATOM 557 N N . VAL A 1 71 ? 19.192 -17.363 -47.080 1.00 73.56 71 VAL A N 1
ATOM 558 C CA . VAL A 1 71 ? 17.892 -16.674 -47.017 1.00 73.56 71 VAL A CA 1
ATOM 559 C C . VAL A 1 71 ? 17.142 -17.010 -45.721 1.00 73.56 71 VAL A C 1
ATOM 561 O O . VAL A 1 71 ? 16.627 -16.105 -45.060 1.00 73.56 71 VAL A O 1
ATOM 564 N N . LEU A 1 72 ? 17.126 -18.280 -45.301 1.00 71.25 72 LEU A N 1
ATOM 565 C CA . LEU A 1 72 ? 16.533 -18.703 -44.025 1.00 71.25 72 LEU A CA 1
ATOM 566 C C . LEU A 1 72 ? 17.238 -18.071 -42.816 1.00 71.25 72 LEU A C 1
ATOM 568 O O . LEU A 1 72 ? 16.566 -17.604 -41.894 1.00 71.25 72 LEU A O 1
ATOM 572 N N . GLY A 1 73 ? 18.572 -18.003 -42.830 1.00 72.94 73 GLY A N 1
ATOM 573 C CA . GLY A 1 73 ? 19.359 -17.338 -41.790 1.00 72.94 73 GLY A CA 1
ATOM 574 C C . GLY A 1 73 ? 18.999 -15.857 -41.650 1.00 72.94 73 GLY A C 1
ATOM 575 O O . GLY A 1 73 ? 18.710 -15.391 -40.545 1.00 72.94 73 GLY A O 1
ATOM 576 N N . PHE A 1 74 ? 18.922 -15.125 -42.768 1.00 77.31 74 PHE A N 1
ATOM 577 C CA . PHE A 1 74 ? 18.503 -13.719 -42.766 1.00 77.31 74 PHE A CA 1
ATOM 578 C C . PHE A 1 74 ? 17.073 -13.536 -42.252 1.00 77.31 74 PHE A C 1
ATOM 580 O O . PHE A 1 74 ? 16.834 -12.641 -41.440 1.00 77.31 74 PHE A O 1
ATOM 587 N N . MET A 1 75 ? 16.136 -14.395 -42.665 1.00 74.69 75 MET A N 1
ATOM 588 C CA . MET A 1 75 ? 14.749 -14.357 -42.189 1.00 74.69 75 MET A CA 1
ATOM 589 C C . MET A 1 75 ? 14.659 -14.578 -40.675 1.00 74.69 75 MET A C 1
ATOM 591 O O . MET A 1 75 ? 13.945 -13.842 -39.994 1.00 74.69 75 MET A O 1
ATOM 595 N N . LEU A 1 76 ? 15.421 -15.525 -40.119 1.00 72.81 76 LEU A N 1
ATOM 596 C CA . LEU A 1 76 ? 15.467 -15.767 -38.673 1.00 72.81 76 LEU A CA 1
ATOM 597 C C . LEU A 1 76 ? 16.022 -14.567 -37.899 1.00 72.81 76 LEU A C 1
ATOM 599 O O . LEU A 1 76 ? 15.468 -14.205 -36.857 1.00 72.81 76 LEU A O 1
ATOM 603 N N . ILE A 1 77 ? 17.071 -13.914 -38.409 1.00 78.94 77 ILE A N 1
ATOM 604 C CA . ILE A 1 77 ? 17.627 -12.702 -37.792 1.00 78.94 77 ILE A CA 1
ATOM 605 C C . ILE A 1 77 ? 16.625 -11.550 -37.858 1.00 78.94 77 ILE A C 1
ATOM 607 O O . ILE A 1 77 ? 16.431 -10.867 -36.851 1.00 78.94 77 ILE A O 1
ATOM 611 N N . LEU A 1 78 ? 15.966 -11.339 -39.001 1.00 80.69 78 LEU A N 1
ATOM 612 C CA . LEU A 1 78 ? 14.958 -10.292 -39.179 1.00 80.69 78 LEU A CA 1
ATOM 613 C C . LEU A 1 78 ? 13.770 -10.497 -38.241 1.00 80.69 78 LEU A C 1
ATOM 615 O O . LEU A 1 78 ? 13.404 -9.569 -37.524 1.00 80.69 78 LEU A O 1
ATOM 619 N N . ILE A 1 79 ? 13.218 -11.711 -38.180 1.00 80.06 79 ILE A N 1
ATOM 620 C CA . ILE A 1 79 ? 12.099 -12.044 -37.289 1.00 80.06 79 ILE A CA 1
ATOM 621 C C . ILE A 1 79 ? 12.520 -11.892 -35.825 1.00 80.06 79 ILE A C 1
ATOM 623 O O . ILE A 1 79 ? 11.790 -11.281 -35.046 1.00 80.06 79 ILE A O 1
ATOM 627 N N . SER A 1 80 ? 13.705 -12.375 -35.439 1.00 77.12 80 SER A N 1
ATOM 628 C CA . SER A 1 80 ? 14.202 -12.251 -34.060 1.00 77.12 80 SER A CA 1
ATOM 629 C C . SER A 1 80 ? 14.444 -10.789 -33.676 1.00 77.12 80 SER A C 1
ATOM 631 O O . SER A 1 80 ? 14.061 -10.363 -32.588 1.00 77.12 80 SER A O 1
ATOM 633 N N . SER A 1 81 ? 15.016 -9.993 -34.582 1.00 78.19 81 SER A N 1
ATOM 634 C CA . SER A 1 81 ? 15.274 -8.563 -34.369 1.00 78.19 81 SER A CA 1
ATOM 635 C C . SER A 1 81 ? 13.981 -7.757 -34.307 1.00 78.19 81 SER A C 1
ATOM 637 O O . SER A 1 81 ? 13.833 -6.911 -33.429 1.00 78.19 81 SER A O 1
ATOM 639 N N . LEU A 1 82 ? 13.020 -8.049 -35.188 1.00 81.31 82 LEU A N 1
ATOM 640 C CA . LEU A 1 82 ? 11.691 -7.445 -35.167 1.00 81.31 82 LEU A CA 1
ATOM 641 C C . LEU A 1 82 ? 10.946 -7.819 -33.883 1.00 81.31 82 LEU A C 1
ATOM 643 O O . LEU A 1 82 ? 10.334 -6.959 -33.260 1.00 81.31 82 LEU A O 1
ATOM 647 N N . THR A 1 83 ? 11.058 -9.071 -33.437 1.00 75.12 83 THR A N 1
ATOM 648 C CA . THR A 1 83 ? 10.481 -9.526 -32.168 1.00 75.12 83 THR A CA 1
ATOM 649 C C . THR A 1 83 ? 11.111 -8.771 -30.999 1.00 75.12 83 THR A C 1
ATOM 651 O O . THR A 1 83 ? 10.383 -8.178 -30.212 1.00 75.12 83 THR A O 1
ATOM 654 N N . LEU A 1 84 ? 12.443 -8.675 -30.919 1.00 75.00 84 LEU A N 1
ATOM 655 C CA . LEU A 1 84 ? 13.131 -7.872 -29.896 1.00 75.00 84 LEU A CA 1
ATOM 656 C C . LEU A 1 84 ? 12.734 -6.394 -29.944 1.00 75.00 84 LEU A C 1
ATOM 658 O O . LEU A 1 84 ? 12.566 -5.769 -28.900 1.00 75.00 84 LEU A O 1
ATOM 662 N N . TYR A 1 85 ? 12.566 -5.832 -31.139 1.00 76.75 85 TYR A N 1
ATOM 663 C CA . TYR A 1 85 ? 12.139 -4.451 -31.332 1.00 76.75 85 TYR A CA 1
ATOM 664 C C . TYR A 1 85 ? 10.704 -4.227 -30.837 1.00 76.75 85 TYR A C 1
ATOM 666 O O . TYR A 1 85 ? 10.466 -3.310 -30.052 1.00 76.75 85 TYR A O 1
ATOM 674 N N . ILE A 1 86 ? 9.768 -5.108 -31.202 1.00 71.31 86 ILE A N 1
ATOM 675 C CA . ILE A 1 86 ? 8.382 -5.087 -30.714 1.00 71.31 86 ILE A CA 1
ATOM 676 C C . ILE A 1 86 ? 8.348 -5.258 -29.191 1.00 71.31 86 ILE A C 1
ATOM 678 O O . ILE A 1 86 ? 7.629 -4.517 -28.522 1.00 71.31 86 ILE A O 1
ATOM 682 N N . PHE A 1 87 ? 9.160 -6.162 -28.635 1.00 66.81 87 PHE A N 1
ATOM 683 C CA . PHE A 1 87 ? 9.310 -6.362 -27.189 1.00 66.81 87 PHE A CA 1
ATOM 684 C C . PHE A 1 87 ? 9.907 -5.144 -26.479 1.00 66.81 87 PHE A C 1
ATOM 686 O O . PHE A 1 87 ? 9.503 -4.830 -25.366 1.00 66.81 87 PHE A O 1
ATOM 693 N N . LYS A 1 88 ? 10.858 -4.440 -27.097 1.00 66.38 88 LYS A N 1
ATOM 694 C CA . LYS A 1 88 ? 11.446 -3.214 -26.542 1.00 66.38 88 LYS A CA 1
ATOM 695 C C . LYS A 1 88 ? 10.449 -2.051 -26.557 1.00 66.38 88 LYS A C 1
ATOM 697 O O . LYS A 1 88 ? 10.473 -1.218 -25.654 1.00 66.38 88 LYS A O 1
ATOM 702 N N . ILE A 1 89 ? 9.584 -1.992 -27.571 1.00 58.12 89 ILE A N 1
ATOM 703 C CA . ILE A 1 89 ? 8.535 -0.969 -27.704 1.00 58.12 89 ILE A CA 1
ATOM 704 C C . ILE A 1 89 ? 7.367 -1.238 -26.762 1.00 58.12 89 ILE A C 1
ATOM 706 O O . ILE A 1 89 ? 6.877 -0.315 -26.109 1.00 58.12 89 ILE A O 1
ATOM 710 N N . HIS A 1 90 ? 6.936 -2.493 -26.652 1.00 56.91 90 HIS A N 1
ATOM 711 C CA . HIS A 1 90 ? 5.968 -2.904 -25.649 1.00 56.91 90 HIS A CA 1
ATOM 712 C C . HIS A 1 90 ? 6.693 -2.962 -24.315 1.00 56.91 90 HIS A C 1
ATOM 714 O O . HIS A 1 90 ? 7.141 -4.031 -23.921 1.00 56.91 90 HIS A O 1
ATOM 720 N N . LYS A 1 91 ? 6.834 -1.810 -23.643 1.00 57.16 91 LYS A N 1
ATOM 721 C CA . LYS A 1 91 ? 7.301 -1.692 -22.254 1.00 57.16 91 LYS A CA 1
ATOM 722 C C . LYS A 1 91 ? 6.554 -2.709 -21.390 1.00 57.16 91 LYS A C 1
ATOM 724 O O . LYS A 1 91 ? 5.475 -2.415 -20.875 1.00 57.16 91 LYS A O 1
ATOM 729 N N . ARG A 1 92 ? 7.086 -3.930 -21.296 1.00 58.34 92 ARG A N 1
ATOM 730 C CA . ARG A 1 92 ? 6.467 -4.984 -20.508 1.00 58.34 92 ARG A CA 1
ATOM 731 C C . ARG A 1 92 ? 6.503 -4.519 -19.059 1.00 58.34 92 ARG A C 1
ATOM 733 O O . ARG A 1 92 ? 7.496 -3.909 -18.652 1.00 58.34 92 ARG A O 1
ATOM 740 N N . PRO A 1 93 ? 5.427 -4.755 -18.301 1.00 60.56 93 PRO A N 1
ATOM 741 C CA . PRO A 1 93 ? 5.465 -4.471 -16.882 1.00 60.56 93 PRO A CA 1
ATOM 742 C C . PRO A 1 93 ? 6.631 -5.249 -16.275 1.00 60.56 93 PRO A C 1
ATOM 744 O O . PRO A 1 93 ? 6.835 -6.419 -16.599 1.00 60.56 93 PRO A O 1
ATOM 747 N N . GLU A 1 94 ? 7.422 -4.581 -15.439 1.00 65.69 94 GLU A N 1
ATOM 748 C CA . GLU A 1 94 ? 8.584 -5.206 -14.805 1.00 65.69 94 GLU A CA 1
ATOM 749 C C . GLU A 1 94 ? 8.150 -6.366 -13.898 1.00 65.69 94 GLU A C 1
ATOM 751 O O . GLU A 1 94 ? 8.887 -7.337 -13.743 1.00 65.69 94 GLU A O 1
ATOM 756 N N . PHE A 1 95 ? 6.933 -6.281 -13.350 1.00 69.12 95 PHE A N 1
ATOM 757 C CA . PHE A 1 95 ? 6.340 -7.263 -12.451 1.00 69.12 95 PHE A CA 1
ATOM 758 C C . PHE A 1 95 ? 4.842 -7.403 -12.719 1.00 69.12 95 PHE A C 1
ATOM 760 O O . PHE A 1 95 ? 4.182 -6.423 -13.075 1.00 69.12 95 PHE A O 1
ATOM 767 N N . VAL A 1 96 ? 4.319 -8.614 -12.523 1.00 74.69 96 VAL A N 1
ATOM 768 C CA . VAL A 1 96 ? 2.884 -8.913 -12.535 1.00 74.69 96 VAL A CA 1
ATOM 769 C C . VAL A 1 96 ? 2.504 -9.419 -11.150 1.00 74.69 96 VAL A C 1
ATOM 771 O O . VAL A 1 96 ? 3.119 -10.362 -10.660 1.00 74.69 96 VAL A O 1
ATOM 774 N N . ILE A 1 97 ? 1.524 -8.777 -10.523 1.00 79.38 97 ILE A N 1
ATOM 775 C CA . ILE A 1 97 ? 0.963 -9.177 -9.231 1.00 79.38 97 ILE A CA 1
ATOM 776 C C . ILE A 1 97 ? -0.516 -9.450 -9.455 1.00 79.38 97 ILE A C 1
ATOM 778 O O . ILE A 1 97 ? -1.207 -8.603 -10.013 1.00 79.38 97 ILE A O 1
ATOM 782 N N . GLU A 1 98 ? -0.980 -10.619 -9.040 1.00 77.50 98 GLU A N 1
ATOM 783 C CA . GLU A 1 98 ? -2.377 -11.032 -9.134 1.00 77.50 98 GLU A CA 1
ATOM 784 C C . GLU A 1 98 ? -2.846 -11.498 -7.758 1.00 77.50 98 GLU A C 1
ATOM 786 O O . GLU A 1 98 ? -2.043 -11.979 -6.953 1.00 77.50 98 GLU A O 1
ATOM 791 N N . SER A 1 99 ? -4.127 -11.300 -7.460 1.00 76.94 99 SER A N 1
ATOM 792 C CA . SER A 1 99 ? -4.710 -11.860 -6.249 1.00 76.94 99 SER A CA 1
ATOM 793 C C . SER A 1 99 ? -5.314 -13.226 -6.506 1.00 76.94 99 SER A C 1
ATOM 795 O O . SER A 1 99 ? -6.233 -13.362 -7.310 1.00 76.94 99 SER A O 1
ATOM 797 N N . ASP A 1 100 ? -4.889 -14.197 -5.706 1.00 76.94 100 ASP A N 1
ATOM 798 C CA . ASP A 1 100 ? -5.498 -15.526 -5.668 1.00 76.94 100 ASP A CA 1
ATOM 799 C C . ASP A 1 100 ? -6.705 -15.597 -4.710 1.00 76.94 100 ASP A C 1
ATOM 801 O O . ASP A 1 100 ? -7.290 -16.663 -4.510 1.00 76.94 100 ASP A O 1
ATOM 805 N N . SER A 1 101 ? -7.072 -14.489 -4.055 1.00 77.88 101 SER A N 1
ATOM 806 C CA . SER A 1 101 ? -8.096 -14.510 -3.012 1.00 77.88 101 SER A CA 1
ATOM 807 C C . SER A 1 101 ? -9.505 -14.451 -3.603 1.00 77.88 101 SER A C 1
ATOM 809 O O . SER A 1 101 ? -9.888 -13.439 -4.196 1.00 77.88 101 SER A O 1
ATOM 811 N N . PRO A 1 102 ? -10.357 -15.465 -3.355 1.00 76.38 102 PRO A N 1
ATOM 812 C CA . PRO A 1 102 ? -11.737 -15.459 -3.838 1.00 76.38 102 PRO A CA 1
ATOM 813 C C . PRO A 1 102 ? -12.582 -14.366 -3.169 1.00 76.38 102 PRO A C 1
ATOM 815 O O . PRO A 1 102 ? -13.648 -14.008 -3.663 1.00 76.38 102 PRO A O 1
ATOM 818 N N . THR A 1 103 ? -12.110 -13.831 -2.037 1.00 80.12 103 THR A N 1
ATOM 819 C CA . THR A 1 103 ? -12.808 -12.804 -1.254 1.00 80.12 103 THR A CA 1
ATOM 820 C C . THR A 1 103 ? -12.333 -11.386 -1.540 1.00 80.12 103 THR A C 1
ATOM 822 O O . THR A 1 103 ? -12.943 -10.447 -1.042 1.00 80.12 103 THR A O 1
ATOM 825 N N . ALA A 1 104 ? -11.308 -11.207 -2.378 1.00 76.75 104 ALA A N 1
ATOM 826 C CA . ALA A 1 104 ? -10.716 -9.902 -2.668 1.00 76.75 104 ALA A CA 1
ATOM 827 C C . ALA A 1 104 ? -11.697 -8.871 -3.238 1.00 76.75 104 ALA A C 1
ATOM 829 O O . ALA A 1 104 ? -11.433 -7.680 -3.160 1.00 76.75 104 ALA A O 1
ATOM 830 N N . LYS A 1 105 ? -12.825 -9.313 -3.809 1.00 77.12 105 LYS A N 1
ATOM 831 C CA . LYS A 1 105 ? -13.895 -8.455 -4.349 1.00 77.12 105 LYS A CA 1
ATOM 832 C C . LYS A 1 105 ? -15.044 -8.212 -3.372 1.00 77.12 105 LYS A C 1
ATOM 834 O O . LYS A 1 105 ? -15.945 -7.440 -3.671 1.00 77.12 105 LYS A O 1
ATOM 839 N N . LEU A 1 106 ? -15.032 -8.861 -2.208 1.00 76.94 106 LEU A N 1
ATOM 840 C CA . LEU A 1 106 ? -16.096 -8.732 -1.209 1.00 76.94 106 LEU A CA 1
ATOM 841 C C . LEU A 1 106 ? -15.977 -7.453 -0.377 1.00 76.94 106 LEU A C 1
ATOM 843 O O . LEU A 1 106 ? -16.829 -7.204 0.471 1.00 76.94 106 LEU A O 1
ATOM 847 N N . TRP A 1 107 ? -14.960 -6.630 -0.624 1.00 78.25 107 TRP A N 1
ATOM 848 C CA . TRP A 1 107 ? -14.717 -5.380 0.090 1.00 78.25 107 TRP A CA 1
ATOM 849 C C . TRP A 1 107 ? -15.922 -4.431 0.086 1.00 78.25 107 TRP A C 1
ATOM 851 O O . TRP A 1 107 ? -16.222 -3.818 1.111 1.00 78.25 107 TRP A O 1
ATOM 861 N N . GLU A 1 108 ? -16.679 -4.393 -1.015 1.00 79.31 108 GLU A N 1
ATOM 862 C CA . GLU A 1 108 ? -17.897 -3.584 -1.146 1.00 79.31 108 GLU A CA 1
ATOM 863 C C . GLU A 1 108 ? -18.957 -3.934 -0.089 1.00 79.31 108 GLU A C 1
ATOM 865 O O . GLU A 1 108 ? -19.702 -3.062 0.358 1.00 79.31 108 GLU A O 1
ATOM 870 N N . LYS A 1 109 ? -18.998 -5.191 0.374 1.00 85.62 109 LYS A N 1
ATOM 871 C CA . LYS A 1 109 ? -19.960 -5.669 1.377 1.00 85.62 109 LYS A CA 1
ATOM 872 C C . LYS A 1 109 ? -19.715 -5.070 2.763 1.00 85.62 109 LYS A C 1
ATOM 874 O O . LYS A 1 109 ? -20.667 -4.888 3.518 1.00 85.62 109 LYS A O 1
ATOM 879 N N . TYR A 1 110 ? -18.459 -4.800 3.117 1.00 86.00 110 TYR A N 1
ATOM 880 C CA . TYR A 1 110 ? -18.090 -4.356 4.467 1.00 86.00 110 TYR A CA 1
ATOM 881 C C . TYR A 1 110 ? -18.143 -2.833 4.634 1.00 86.00 110 TYR A C 1
ATOM 883 O O . TYR A 1 110 ? -18.069 -2.335 5.752 1.00 86.00 110 TYR A O 1
ATOM 891 N N . GLY A 1 111 ? -18.271 -2.080 3.537 1.00 88.25 111 GLY A N 1
ATOM 892 C CA . GLY A 1 111 ? -18.427 -0.624 3.555 1.00 88.25 111 GLY A CA 1
ATOM 893 C C . GLY A 1 111 ? -17.152 0.174 3.856 1.00 88.25 111 GLY A C 1
ATOM 894 O O . GLY A 1 111 ? -17.187 1.401 3.755 1.00 88.25 111 GLY A O 1
ATOM 895 N N . TYR A 1 112 ? -16.034 -0.485 4.183 1.00 91.94 112 TYR A N 1
ATOM 896 C CA . TYR A 1 112 ? -14.723 0.154 4.324 1.00 91.94 112 TYR A CA 1
ATOM 897 C C . TYR A 1 112 ? -14.159 0.567 2.966 1.00 91.94 112 TYR A C 1
ATOM 899 O O . TYR A 1 112 ? -14.298 -0.141 1.969 1.00 91.94 112 TYR A O 1
ATOM 907 N N . SER A 1 113 ? -13.508 1.726 2.918 1.00 92.44 113 SER A N 1
ATOM 908 C CA . SER A 1 113 ? -12.988 2.290 1.677 1.00 92.44 113 SER A CA 1
ATOM 909 C C . SER A 1 113 ? -11.787 3.200 1.923 1.00 92.44 113 SER A C 1
ATOM 911 O O . SER A 1 113 ? -11.609 3.745 3.006 1.00 92.44 113 SER A O 1
ATOM 913 N N . PHE A 1 114 ? -10.982 3.414 0.887 1.00 94.31 114 PHE A N 1
ATOM 914 C CA . PHE A 1 114 ? -9.894 4.396 0.888 1.00 94.31 114 PHE A CA 1
ATOM 915 C C . PHE A 1 114 ? -10.345 5.798 0.436 1.00 94.31 114 PHE A C 1
ATOM 917 O O . PHE A 1 114 ? -9.600 6.761 0.570 1.00 94.31 114 PHE A O 1
ATOM 924 N N . GLN A 1 115 ? -11.553 5.932 -0.123 1.00 90.44 115 GLN A N 1
ATOM 925 C CA . GLN A 1 115 ? -12.110 7.219 -0.580 1.00 90.44 115 GLN A CA 1
ATOM 926 C C . GLN A 1 115 ? -13.588 7.414 -0.219 1.00 90.44 115 GLN A C 1
ATOM 928 O O . GLN A 1 115 ? -14.121 8.517 -0.344 1.00 90.44 115 GLN A O 1
ATOM 933 N N . GLY A 1 116 ? -14.279 6.353 0.191 1.00 86.56 116 GLY A N 1
ATOM 934 C CA . GLY A 1 116 ? -15.703 6.376 0.490 1.00 86.56 116 GLY A CA 1
ATOM 935 C C . GLY A 1 116 ? -16.043 7.016 1.835 1.00 86.56 116 GLY A C 1
ATOM 936 O O . GLY A 1 116 ? -15.315 7.850 2.372 1.00 86.56 116 GLY A O 1
ATOM 937 N N . LYS A 1 117 ? -17.198 6.612 2.368 1.00 84.94 117 LYS A N 1
ATOM 938 C CA . LYS A 1 117 ? -17.754 7.152 3.612 1.00 84.94 117 LYS A CA 1
ATOM 939 C C . LYS A 1 117 ? -17.025 6.631 4.851 1.00 84.94 117 LYS A C 1
ATOM 941 O O . LYS A 1 117 ? -16.661 7.422 5.714 1.00 84.94 117 LYS A O 1
ATOM 946 N N . THR A 1 118 ? -16.810 5.319 4.934 1.00 92.44 118 THR A N 1
ATOM 947 C CA . THR A 1 118 ? -16.093 4.699 6.054 1.00 92.44 118 THR A CA 1
ATOM 948 C C . THR A 1 118 ? -14.633 4.533 5.665 1.00 92.44 118 THR A C 1
ATOM 950 O O . THR A 1 118 ? -14.251 3.535 5.051 1.00 92.44 118 THR A O 1
ATOM 953 N N . LEU A 1 119 ? -13.832 5.553 5.965 1.00 95.62 119 LEU A N 1
ATOM 954 C CA . LEU A 1 119 ? -12.417 5.560 5.620 1.00 95.62 119 LEU A CA 1
ATOM 955 C C . LEU A 1 119 ? -11.640 4.532 6.444 1.00 95.62 119 LEU A C 1
ATOM 957 O O . LEU A 1 119 ? -11.863 4.379 7.648 1.00 95.62 119 LEU A O 1
ATOM 961 N N . ILE A 1 120 ? -10.711 3.847 5.781 1.00 96.44 120 ILE A N 1
ATOM 962 C CA . ILE A 1 120 ? -9.697 3.037 6.452 1.00 96.44 120 ILE A CA 1
ATOM 963 C C . ILE A 1 120 ? -8.745 3.983 7.173 1.00 96.44 120 ILE A C 1
ATOM 965 O O . ILE A 1 120 ? -8.188 4.900 6.563 1.00 96.44 120 ILE A O 1
ATOM 969 N N . ASN A 1 121 ? -8.566 3.748 8.466 1.00 96.81 121 ASN A N 1
ATOM 970 C CA . ASN A 1 121 ? -7.714 4.549 9.321 1.00 96.81 121 ASN A CA 1
ATOM 971 C C . ASN A 1 121 ? -6.243 4.437 8.851 1.00 96.81 121 ASN A C 1
ATOM 973 O O . ASN A 1 121 ? -5.712 3.321 8.783 1.00 96.81 121 ASN A O 1
ATOM 977 N N . PRO A 1 122 ? -5.573 5.561 8.518 1.00 97.31 122 PRO A N 1
ATOM 978 C CA . PRO A 1 122 ? -4.181 5.569 8.065 1.00 97.31 122 PRO A CA 1
ATOM 979 C C . PRO A 1 122 ? -3.209 4.843 9.001 1.00 97.31 122 PRO A C 1
ATOM 981 O O . PRO A 1 122 ? -2.254 4.227 8.529 1.00 97.31 122 PRO A O 1
ATOM 984 N N . LEU A 1 123 ? -3.465 4.833 10.311 1.00 96.12 123 LEU A N 1
ATOM 985 C CA . LEU A 1 123 ? -2.586 4.166 11.273 1.00 96.12 123 LEU A CA 1
ATOM 986 C C . LEU A 1 123 ? -2.583 2.633 11.127 1.00 96.12 123 LEU A C 1
ATOM 988 O O . LEU A 1 123 ? -1.590 1.994 11.470 1.00 96.12 123 LEU A O 1
ATOM 992 N N . LEU A 1 124 ? -3.621 2.029 10.529 1.00 97.00 124 LEU A N 1
ATOM 993 C CA . LEU A 1 124 ? -3.585 0.604 10.165 1.00 97.00 124 LEU A CA 1
ATOM 994 C C . LEU A 1 124 ? -2.525 0.342 9.087 1.00 97.00 124 LEU A C 1
ATOM 996 O O . LEU A 1 124 ? -1.821 -0.665 9.117 1.00 97.00 124 LEU A O 1
ATOM 1000 N N . LEU A 1 125 ? -2.388 1.264 8.129 1.00 97.38 125 LEU A N 1
ATOM 1001 C CA . LEU A 1 125 ? -1.380 1.170 7.074 1.00 97.38 125 LEU A CA 1
ATOM 1002 C C . LEU A 1 125 ? 0.020 1.420 7.645 1.00 97.38 125 LEU A C 1
ATOM 1004 O O . LEU A 1 125 ? 0.955 0.755 7.203 1.00 97.38 125 LEU A O 1
ATOM 1008 N N . LYS A 1 126 ? 0.162 2.307 8.643 1.00 95.50 126 LYS A N 1
ATOM 1009 C CA . LYS A 1 126 ? 1.424 2.505 9.379 1.00 95.50 126 LYS A CA 1
ATOM 1010 C C . LYS A 1 126 ? 1.912 1.190 9.995 1.00 95.50 126 LYS A C 1
ATOM 1012 O O . LYS A 1 126 ? 3.064 0.814 9.781 1.00 95.50 126 LYS A O 1
ATOM 1017 N N . ASP A 1 127 ? 1.028 0.440 10.655 1.00 95.19 127 ASP A N 1
ATOM 1018 C CA . ASP A 1 127 ? 1.358 -0.873 11.233 1.00 95.19 127 ASP A CA 1
ATOM 1019 C C . ASP A 1 127 ? 1.737 -1.912 10.158 1.00 95.19 127 ASP A C 1
ATOM 1021 O O . ASP A 1 127 ? 2.696 -2.664 10.336 1.00 95.19 127 ASP A O 1
ATOM 1025 N N . LEU A 1 128 ? 1.045 -1.936 9.010 1.00 95.56 128 LEU A N 1
ATOM 1026 C CA . LEU A 1 128 ? 1.394 -2.824 7.886 1.00 95.56 128 LEU A CA 1
ATOM 1027 C C . LEU A 1 128 ? 2.748 -2.477 7.246 1.00 95.56 128 LEU A C 1
ATOM 1029 O O . LEU A 1 128 ? 3.453 -3.361 6.754 1.00 95.56 128 LEU A O 1
ATOM 1033 N N . VAL A 1 129 ? 3.123 -1.197 7.227 1.00 93.75 129 VAL A N 1
ATOM 1034 C CA . VAL A 1 129 ? 4.455 -0.757 6.794 1.00 93.75 129 VAL A CA 1
ATOM 1035 C C . VAL A 1 129 ? 5.505 -1.184 7.827 1.00 93.75 129 VAL A C 1
ATOM 1037 O O . VAL A 1 129 ? 6.571 -1.672 7.445 1.00 93.75 129 VAL A O 1
ATOM 1040 N N . GLY A 1 130 ? 5.210 -1.063 9.117 1.00 90.62 130 GLY A N 1
ATOM 1041 C CA . GLY A 1 130 ? 6.169 -1.332 10.184 1.00 90.62 130 GLY A CA 1
ATOM 1042 C C . GLY A 1 130 ? 7.267 -0.269 10.261 1.00 90.62 130 GLY A C 1
ATOM 1043 O O . GLY A 1 130 ? 7.217 0.768 9.596 1.00 90.62 130 GLY A O 1
ATOM 1044 N N . TRP A 1 131 ? 8.272 -0.510 11.100 1.00 85.69 131 TRP A N 1
ATOM 1045 C CA . TRP A 1 131 ? 9.317 0.480 11.344 1.00 85.69 131 TRP A CA 1
ATOM 1046 C C . TRP A 1 131 ? 10.354 0.491 10.223 1.00 85.69 131 TRP A C 1
ATOM 1048 O O . TRP A 1 131 ? 10.719 -0.544 9.669 1.00 85.69 131 TRP A O 1
ATOM 1058 N N . VAL A 1 132 ? 10.886 1.676 9.914 1.00 78.31 132 VAL A N 1
ATOM 1059 C CA . VAL A 1 132 ? 11.893 1.857 8.852 1.00 78.31 132 VAL A CA 1
ATOM 1060 C C . VAL A 1 132 ? 13.194 1.084 9.116 1.00 78.31 132 VAL A C 1
ATOM 1062 O O . VAL A 1 132 ? 13.916 0.747 8.181 1.00 78.31 132 VAL A O 1
ATOM 1065 N N . SER A 1 133 ? 13.493 0.785 10.382 1.00 81.19 133 SER A N 1
ATOM 1066 C CA . SER A 1 133 ? 14.645 -0.022 10.797 1.00 81.19 133 SER A CA 1
ATOM 1067 C C . SER A 1 133 ? 14.472 -1.516 10.533 1.00 81.19 133 SER A C 1
ATOM 1069 O O . SER A 1 133 ? 15.457 -2.257 10.548 1.00 81.19 133 SER A O 1
ATOM 1071 N N . ASP A 1 134 ? 13.241 -1.966 10.301 1.00 84.19 134 ASP A N 1
ATOM 1072 C CA . ASP A 1 134 ? 12.923 -3.378 10.212 1.00 84.19 134 ASP A CA 1
ATOM 1073 C C . ASP A 1 134 ? 13.016 -3.862 8.765 1.00 84.19 134 ASP A C 1
ATOM 1075 O O . ASP A 1 134 ? 12.496 -3.263 7.824 1.00 84.19 134 ASP A O 1
ATOM 1079 N N . THR A 1 135 ? 13.693 -4.992 8.572 1.00 71.94 135 THR A N 1
ATOM 1080 C CA . THR A 1 135 ? 13.953 -5.556 7.237 1.00 71.94 135 THR A CA 1
ATOM 1081 C C . THR A 1 135 ? 12.885 -6.557 6.789 1.00 71.94 135 THR A C 1
ATOM 1083 O O . THR A 1 135 ? 12.806 -6.890 5.606 1.00 71.94 135 THR A O 1
ATOM 1086 N N . GLY A 1 136 ? 12.047 -7.028 7.716 1.00 77.12 136 GLY A N 1
ATOM 1087 C CA . GLY A 1 136 ? 11.004 -8.024 7.479 1.00 77.12 136 GLY A CA 1
ATOM 1088 C C . GLY A 1 136 ? 9.590 -7.446 7.502 1.00 77.12 136 GLY A C 1
ATOM 1089 O O . GLY A 1 136 ? 9.330 -6.403 8.095 1.00 77.12 136 GLY A O 1
ATOM 1090 N N . ARG A 1 137 ? 8.651 -8.170 6.882 1.00 81.50 137 ARG A N 1
ATOM 1091 C CA . ARG A 1 137 ? 7.212 -7.935 7.062 1.00 81.50 137 ARG A CA 1
ATOM 1092 C C . ARG A 1 137 ? 6.777 -8.617 8.354 1.00 81.50 137 ARG A C 1
ATOM 1094 O O . ARG A 1 137 ? 6.755 -9.842 8.407 1.00 81.50 137 ARG A O 1
ATOM 1101 N N . GLN A 1 138 ? 6.479 -7.829 9.380 1.00 86.81 138 GLN A N 1
ATOM 1102 C CA . GLN A 1 138 ? 6.044 -8.349 10.679 1.00 86.81 138 GLN A CA 1
ATOM 1103 C C . GLN A 1 138 ? 4.527 -8.529 10.727 1.00 86.81 138 GLN A C 1
ATOM 1105 O O . GLN A 1 138 ? 4.038 -9.568 11.159 1.00 86.81 138 GLN A O 1
ATOM 1110 N N . ILE A 1 139 ? 3.791 -7.537 10.223 1.00 92.88 139 ILE A N 1
ATOM 1111 C CA . ILE A 1 139 ? 2.333 -7.553 10.143 1.00 92.88 139 ILE A CA 1
ATOM 1112 C C . ILE A 1 139 ? 1.948 -7.664 8.669 1.00 92.88 139 ILE A C 1
ATOM 1114 O O . ILE A 1 139 ? 2.378 -6.868 7.836 1.00 92.88 139 ILE A O 1
ATOM 1118 N N . VAL A 1 140 ? 1.163 -8.688 8.336 1.00 91.94 140 VAL A N 1
ATOM 1119 C CA . VAL A 1 140 ? 0.693 -8.943 6.962 1.00 91.94 140 VAL A CA 1
ATOM 1120 C C . VAL A 1 140 ? -0.810 -8.757 6.808 1.00 91.94 140 VAL A C 1
ATOM 1122 O O . VAL A 1 140 ? -1.282 -8.604 5.685 1.00 91.94 140 VAL A O 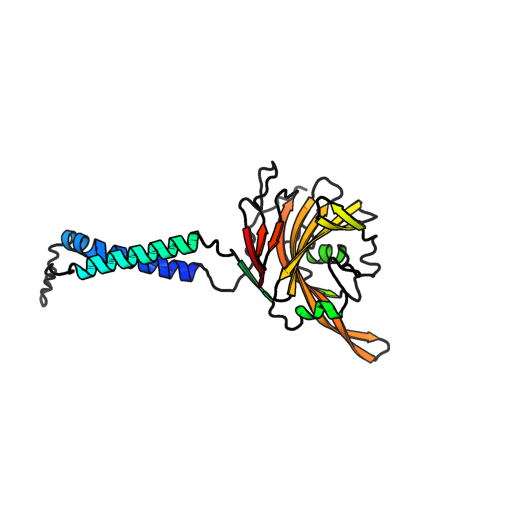1
ATOM 1125 N N . SER A 1 141 ? -1.560 -8.747 7.913 1.00 95.25 141 SER A N 1
ATOM 1126 C CA . SER A 1 141 ? -2.996 -8.486 7.916 1.00 95.25 141 SER A CA 1
ATOM 1127 C C . SER A 1 141 ? -3.480 -7.937 9.254 1.00 95.25 141 SER A C 1
ATOM 1129 O O . SER A 1 141 ? -2.957 -8.334 10.294 1.00 95.25 141 SER A O 1
ATOM 1131 N N . ILE A 1 142 ? -4.505 -7.087 9.224 1.00 96.19 142 ILE A N 1
ATOM 1132 C CA . ILE A 1 142 ? -5.142 -6.485 10.404 1.00 96.19 142 ILE A CA 1
ATOM 1133 C C . ILE A 1 142 ? -6.659 -6.638 10.282 1.00 96.19 142 ILE A C 1
ATOM 1135 O O . ILE A 1 142 ? -7.206 -6.391 9.212 1.00 96.19 142 ILE A O 1
ATOM 1139 N N . ASP A 1 143 ? -7.342 -7.020 11.362 1.00 94.81 143 ASP A N 1
ATOM 1140 C CA . ASP A 1 143 ? -8.807 -6.977 11.426 1.00 94.81 143 ASP A CA 1
ATOM 1141 C C . ASP A 1 143 ? -9.304 -5.530 11.362 1.00 94.81 143 ASP A C 1
ATOM 1143 O O . ASP A 1 143 ? -9.035 -4.739 12.264 1.00 94.81 143 ASP A O 1
ATOM 1147 N N . ILE A 1 144 ? -10.031 -5.178 10.302 1.00 94.38 144 ILE A N 1
ATOM 1148 C CA . ILE A 1 144 ? -10.533 -3.816 10.106 1.00 94.38 144 ILE A CA 1
ATOM 1149 C C . ILE A 1 144 ? -11.667 -3.533 11.089 1.00 94.38 144 ILE A C 1
ATOM 1151 O O . ILE A 1 144 ? -11.715 -2.440 11.651 1.00 94.38 144 ILE A O 1
ATOM 1155 N N . SER A 1 145 ? -12.551 -4.507 11.321 1.00 91.00 145 SER A N 1
ATOM 1156 C CA . SER A 1 145 ? -13.758 -4.315 12.130 1.00 91.00 145 SER A CA 1
ATOM 1157 C C . SER A 1 145 ? -13.409 -3.944 13.567 1.00 91.00 145 SER A C 1
ATOM 1159 O O . SER A 1 145 ? -13.850 -2.908 14.064 1.00 91.00 145 SER A O 1
ATOM 1161 N N . GLY A 1 146 ? -12.534 -4.731 14.198 1.00 90.50 146 GLY A N 1
ATOM 1162 C CA . GLY A 1 146 ? -12.062 -4.464 15.552 1.00 90.50 146 GLY A CA 1
ATOM 1163 C C . GLY A 1 146 ? -11.076 -3.299 15.657 1.00 90.50 146 GLY A C 1
ATOM 1164 O O . GLY A 1 146 ? -10.953 -2.715 16.731 1.00 90.50 146 GLY A O 1
ATOM 1165 N N . SER A 1 147 ? -10.379 -2.926 14.575 1.00 94.12 147 SER A N 1
ATOM 1166 C CA . SER A 1 147 ? -9.280 -1.949 14.653 1.00 94.12 147 SER A CA 1
ATOM 1167 C C . SER A 1 147 ? -9.656 -0.528 14.247 1.00 94.12 147 SER A C 1
ATOM 1169 O O . SER A 1 147 ? -9.167 0.412 14.871 1.00 94.12 147 SER A O 1
ATOM 1171 N N . ASN A 1 148 ? -10.506 -0.334 13.232 1.00 93.44 148 ASN A N 1
ATOM 1172 C CA . ASN A 1 148 ? -10.654 0.963 12.551 1.00 93.44 148 ASN A CA 1
ATOM 1173 C C . ASN A 1 148 ? -11.103 2.110 13.4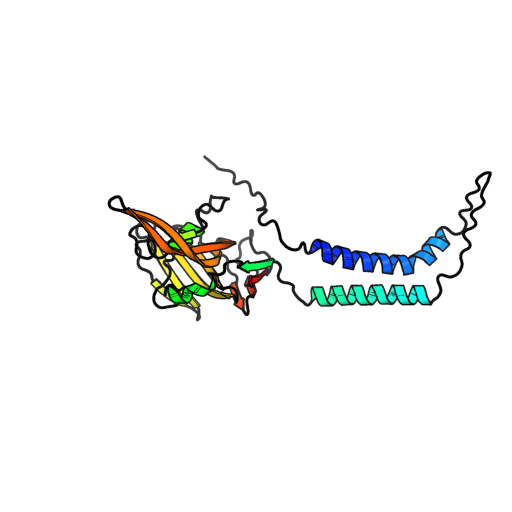78 1.00 93.44 148 ASN A C 1
ATOM 1175 O O . ASN A 1 148 ? -10.761 3.264 13.230 1.00 93.44 148 ASN A O 1
ATOM 1179 N N . SER A 1 149 ? -11.835 1.784 14.549 1.00 89.56 149 SER A N 1
ATOM 1180 C CA . SER A 1 149 ? -12.308 2.712 15.586 1.00 89.56 149 SER A CA 1
ATOM 1181 C C . SER A 1 149 ? -11.769 2.395 16.988 1.00 89.56 149 SER A C 1
ATOM 1183 O O . SER A 1 149 ? -12.331 2.853 17.980 1.00 89.56 149 SER A O 1
ATOM 1185 N N . SER A 1 150 ? -10.731 1.564 17.101 1.00 92.81 150 SER A N 1
ATOM 1186 C CA . SER A 1 150 ? -10.179 1.187 18.406 1.00 92.81 150 SER A CA 1
ATOM 1187 C C . SER A 1 150 ? -9.316 2.297 19.007 1.00 92.81 150 SER A C 1
ATOM 1189 O O . SER A 1 150 ? -8.697 3.084 18.291 1.00 92.81 150 SER A O 1
ATOM 1191 N N . ASN A 1 151 ? -9.182 2.289 20.336 1.00 91.19 151 ASN A N 1
ATOM 1192 C CA . ASN A 1 151 ? -8.315 3.228 21.056 1.00 91.19 151 ASN A CA 1
ATOM 1193 C C . ASN A 1 151 ? -6.841 3.149 20.626 1.00 91.19 151 ASN A C 1
ATOM 1195 O O . ASN A 1 151 ? -6.123 4.135 20.752 1.00 91.19 151 ASN A O 1
ATOM 1199 N N . ARG A 1 152 ? -6.384 1.996 20.112 1.00 90.69 152 ARG A N 1
ATOM 1200 C CA . ARG A 1 152 ? -5.011 1.826 19.607 1.00 90.69 152 ARG A CA 1
ATOM 1201 C C . ARG A 1 152 ? -4.713 2.758 18.431 1.00 90.69 152 ARG A C 1
ATOM 1203 O O . ARG A 1 152 ? -3.580 3.197 18.288 1.00 90.69 152 ARG A O 1
ATOM 1210 N N . TYR A 1 153 ? -5.719 3.043 17.610 1.00 91.12 153 TYR A N 1
ATOM 1211 C CA . TYR A 1 153 ? -5.598 3.868 16.408 1.00 91.12 153 TYR A CA 1
ATOM 1212 C C . TYR A 1 153 ? -6.367 5.184 16.557 1.00 91.12 153 TYR A C 1
ATOM 1214 O O . TYR A 1 153 ? -6.876 5.731 15.577 1.00 91.12 153 TYR A O 1
ATOM 1222 N N . LEU A 1 154 ? -6.485 5.673 17.795 1.00 86.94 154 LEU A N 1
ATOM 1223 C CA . LEU A 1 154 ? -7.156 6.927 18.094 1.00 86.94 154 LEU A CA 1
ATOM 1224 C C . LEU A 1 154 ? -6.403 8.093 17.442 1.00 86.94 154 LEU A C 1
ATOM 1226 O O . LEU A 1 154 ? -5.223 8.313 17.697 1.00 86.94 154 LEU A O 1
ATOM 1230 N N . GLY A 1 155 ? -7.115 8.854 16.623 1.00 85.56 155 GLY A N 1
ATOM 1231 C CA . GLY A 1 155 ? -6.607 10.035 15.943 1.00 85.56 155 GLY A CA 1
ATOM 1232 C C . GLY A 1 155 ? -7.704 10.630 15.073 1.00 85.56 155 GLY A C 1
ATOM 1233 O O . GLY A 1 155 ? -8.588 9.913 14.598 1.00 85.56 155 GLY A O 1
ATOM 1234 N N . GLU A 1 156 ? -7.686 11.947 14.896 1.00 90.81 156 GLU A N 1
ATOM 1235 C CA . GLU A 1 156 ? -8.615 12.595 13.977 1.00 90.81 156 GLU A CA 1
ATOM 1236 C C . GLU A 1 156 ? -8.189 12.283 12.539 1.00 90.81 156 GLU A C 1
ATOM 1238 O O . GLU A 1 156 ? -7.078 12.615 12.124 1.00 90.81 156 GLU A O 1
ATOM 1243 N N . ILE A 1 157 ? -9.070 11.618 11.785 1.00 94.44 157 ILE A N 1
ATOM 1244 C CA . ILE A 1 157 ? -8.850 11.376 10.359 1.00 94.44 157 ILE A CA 1
ATOM 1245 C C . ILE A 1 157 ? -9.195 12.658 9.607 1.00 94.44 157 ILE A C 1
ATOM 1247 O O . ILE A 1 157 ? -10.359 13.055 9.525 1.00 94.44 157 ILE A O 1
ATOM 1251 N N . LEU A 1 158 ? -8.179 13.269 9.011 1.00 95.44 158 LEU A N 1
ATOM 1252 C CA . LEU A 1 158 ? -8.299 14.451 8.177 1.00 95.44 158 LEU A CA 1
ATOM 1253 C C . LEU A 1 158 ? -8.322 14.047 6.706 1.00 95.44 158 LEU A C 1
ATOM 1255 O O . LEU A 1 158 ? -7.562 13.192 6.256 1.00 95.44 158 LEU A O 1
ATOM 1259 N N . VAL A 1 159 ? -9.191 14.696 5.937 1.00 96.25 159 VAL A N 1
ATOM 1260 C CA . VAL A 1 159 ? -9.239 14.543 4.483 1.00 96.25 159 VAL A CA 1
ATOM 1261 C C . VAL A 1 159 ? -8.817 15.863 3.863 1.00 96.25 159 VAL A C 1
ATOM 1263 O O . VAL A 1 159 ? -9.492 16.875 4.049 1.00 96.25 159 VAL A O 1
ATOM 1266 N N . ARG A 1 160 ? -7.708 15.855 3.124 1.00 94.50 160 ARG A N 1
ATOM 1267 C CA . ARG A 1 160 ? -7.192 17.032 2.420 1.00 94.50 160 ARG A CA 1
ATOM 1268 C C . ARG A 1 160 ? -7.281 16.824 0.922 1.00 94.50 160 ARG A C 1
ATOM 1270 O O . ARG A 1 160 ? -6.945 15.758 0.414 1.00 94.50 160 ARG A O 1
ATOM 1277 N N . GLU A 1 161 ? -7.704 17.858 0.214 1.00 93.31 161 GLU A N 1
ATOM 1278 C CA . GLU A 1 161 ? -7.669 17.884 -1.243 1.00 93.31 161 GLU A CA 1
ATOM 1279 C C . GLU A 1 161 ? -6.633 18.903 -1.702 1.00 93.31 161 GLU A C 1
ATOM 1281 O O . GLU A 1 161 ? -6.654 20.061 -1.286 1.00 93.31 161 GLU A O 1
ATOM 1286 N N . PHE A 1 162 ? -5.703 18.464 -2.543 1.00 88.19 162 PHE A N 1
ATOM 1287 C CA . PHE A 1 162 ? -4.634 19.301 -3.070 1.00 88.19 162 PHE A CA 1
ATOM 1288 C C . PHE A 1 162 ? -4.325 18.891 -4.509 1.00 88.19 162 PHE A C 1
ATOM 1290 O O . PHE A 1 162 ? -4.130 17.713 -4.787 1.00 88.19 162 PHE A O 1
ATOM 1297 N N . GLU A 1 163 ? -4.323 19.855 -5.435 1.00 87.44 163 GLU A N 1
ATOM 1298 C CA . GLU A 1 163 ? -4.055 19.622 -6.868 1.00 87.44 163 GLU A CA 1
ATOM 1299 C C . GLU A 1 163 ? -4.904 18.494 -7.498 1.00 87.44 163 GLU A C 1
ATOM 1301 O O . GLU A 1 163 ? -4.444 17.730 -8.344 1.00 87.44 163 GLU A O 1
ATOM 1306 N N . GLY A 1 164 ? -6.168 18.373 -7.075 1.00 86.00 164 GLY A N 1
ATOM 1307 C CA . GLY A 1 164 ? -7.085 17.330 -7.557 1.00 86.00 164 GLY A CA 1
ATOM 1308 C C . GLY A 1 164 ? -6.808 15.932 -6.994 1.00 86.00 164 GLY A C 1
ATOM 1309 O O . GLY A 1 164 ? -7.446 14.968 -7.414 1.00 86.00 164 GLY A O 1
ATOM 1310 N N . LYS A 1 165 ? -5.880 15.815 -6.042 1.00 89.44 165 LYS A N 1
ATOM 1311 C CA . LYS A 1 165 ? -5.603 14.600 -5.280 1.00 89.44 165 LYS A CA 1
ATOM 1312 C C . LYS A 1 165 ? -6.257 14.680 -3.914 1.00 89.44 165 LYS A C 1
ATOM 1314 O O . LYS A 1 165 ? -6.298 15.747 -3.304 1.00 89.44 165 LYS A O 1
ATOM 1319 N N . ARG A 1 166 ? -6.733 13.538 -3.426 1.00 94.69 166 ARG A N 1
ATOM 1320 C CA . ARG A 1 166 ? -7.357 13.410 -2.110 1.00 94.69 166 ARG A CA 1
ATOM 1321 C C . ARG A 1 166 ? -6.480 12.560 -1.202 1.00 94.69 166 ARG A C 1
ATOM 1323 O O . ARG A 1 166 ? -6.240 11.388 -1.491 1.00 94.69 166 ARG A O 1
ATOM 1330 N N . PHE A 1 167 ? -6.055 13.164 -0.104 1.00 96.38 167 PHE A N 1
ATOM 1331 C CA . PHE A 1 167 ? -5.222 12.571 0.930 1.00 96.38 167 PHE A CA 1
ATOM 1332 C C . PHE A 1 167 ? -6.056 12.306 2.179 1.00 96.38 167 PHE A C 1
ATOM 1334 O O . PHE A 1 167 ? -6.861 13.145 2.586 1.00 96.38 167 PHE A O 1
ATOM 1341 N N . VAL A 1 168 ? -5.867 11.132 2.772 1.00 97.75 168 VAL A N 1
ATOM 1342 C CA . VAL A 1 168 ? -6.450 10.747 4.060 1.00 97.75 168 VAL A CA 1
ATOM 1343 C C . VAL A 1 168 ? -5.308 10.622 5.056 1.00 97.75 168 VAL A C 1
ATOM 1345 O O . VAL A 1 168 ? -4.403 9.815 4.855 1.00 97.75 168 VAL A O 1
ATOM 1348 N N . GLU A 1 169 ? -5.338 11.430 6.108 1.00 97.12 169 GLU A N 1
ATOM 1349 C CA . GLU A 1 169 ? -4.227 11.631 7.038 1.00 97.12 169 GLU A CA 1
ATOM 1350 C C . GLU A 1 169 ? -4.678 11.472 8.486 1.00 97.12 169 GLU A C 1
ATOM 1352 O O 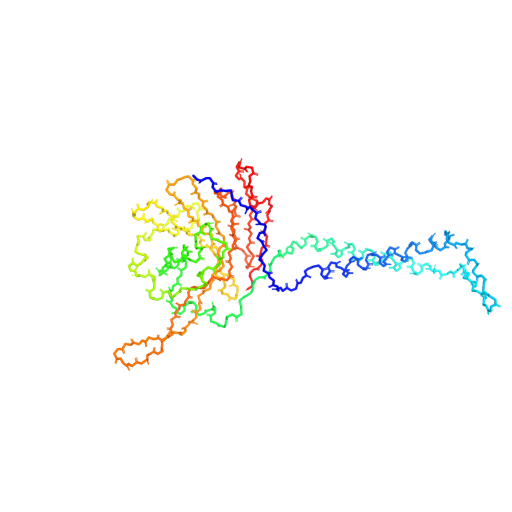. GLU A 1 169 ? -5.827 11.745 8.825 1.00 97.12 169 GLU A O 1
ATOM 1357 N N . VAL A 1 170 ? -3.745 11.077 9.344 1.00 96.44 170 VAL A N 1
ATOM 1358 C CA . VAL A 1 170 ? -3.852 11.191 10.799 1.00 96.44 170 VAL A CA 1
ATOM 1359 C C . VAL A 1 170 ? -2.568 11.829 11.313 1.00 96.44 170 VAL A C 1
ATOM 1361 O O . VAL A 1 170 ? -1.470 11.428 10.919 1.00 96.44 170 VAL A O 1
ATOM 1364 N N . GLU A 1 171 ? -2.718 12.813 12.196 1.00 94.38 171 GLU A N 1
ATOM 1365 C CA . GLU A 1 171 ? -1.624 13.365 12.995 1.00 94.38 171 GLU A CA 1
ATOM 1366 C C . GLU A 1 171 ? -1.633 12.709 14.380 1.00 94.38 171 GLU A C 1
ATOM 1368 O O . GLU A 1 171 ? -2.644 12.717 15.087 1.00 94.38 171 GLU A O 1
ATOM 1373 N N . GLU A 1 172 ? -0.508 12.118 14.770 1.00 88.88 172 GLU A N 1
ATOM 1374 C CA . GLU A 1 172 ? -0.345 11.513 16.088 1.00 88.88 172 GLU A CA 1
ATOM 1375 C C . GLU A 1 172 ? -0.082 12.589 17.143 1.00 88.88 172 GLU A C 1
ATOM 1377 O O . GLU A 1 172 ? 0.910 13.314 17.086 1.00 88.88 172 GLU A O 1
ATOM 1382 N N . VAL A 1 173 ? -0.961 12.664 18.145 1.00 83.31 173 VAL A N 1
ATOM 1383 C CA . VAL A 1 173 ? -0.979 13.749 19.142 1.00 83.31 173 VAL A CA 1
ATOM 1384 C C . VAL A 1 173 ? 0.344 13.880 19.907 1.00 83.31 173 VAL A C 1
ATOM 1386 O O . VAL A 1 173 ? 0.799 14.993 20.170 1.00 83.31 173 VAL A O 1
ATOM 1389 N N . GLU A 1 174 ? 0.971 12.760 20.273 1.00 84.75 174 GLU A N 1
ATOM 1390 C CA . GLU A 1 174 ? 2.187 12.766 21.099 1.00 84.75 174 GLU A CA 1
ATOM 1391 C C . GLU A 1 174 ? 3.446 13.113 20.300 1.00 84.75 174 GLU A C 1
ATOM 1393 O O . GLU A 1 174 ? 4.285 13.893 20.754 1.00 84.75 174 GLU A O 1
ATOM 1398 N N . SER A 1 175 ? 3.586 12.538 19.107 1.00 86.88 175 SER A N 1
ATOM 1399 C CA . SER A 1 175 ? 4.799 12.635 18.294 1.00 86.88 175 SER A CA 1
ATOM 1400 C C . SER A 1 175 ? 4.748 13.778 17.274 1.00 86.88 175 SER A C 1
ATOM 1402 O O . SER A 1 175 ? 5.793 14.191 16.763 1.00 86.88 175 SER A O 1
ATOM 1404 N N . ARG A 1 176 ? 3.549 14.309 16.993 1.00 89.38 176 ARG A N 1
ATOM 1405 C CA . ARG A 1 176 ? 3.256 15.228 15.877 1.00 89.38 176 ARG A CA 1
ATOM 1406 C C . ARG A 1 176 ? 3.683 14.672 14.520 1.00 89.38 176 ARG A C 1
ATOM 1408 O O . ARG A 1 176 ? 3.971 15.423 13.591 1.00 89.38 176 ARG A O 1
ATOM 1415 N N . GLU A 1 177 ? 3.789 13.353 14.420 1.00 93.12 177 GLU A N 1
ATOM 1416 C CA . GLU A 1 177 ? 4.029 12.682 13.154 1.00 93.12 177 GLU A CA 1
ATOM 1417 C C . GLU A 1 177 ? 2.729 12.606 12.366 1.00 93.12 177 GLU A C 1
ATOM 1419 O O . GLU A 1 177 ? 1.657 12.397 12.933 1.00 93.12 177 GLU A O 1
ATOM 1424 N N . VAL A 1 178 ? 2.832 12.728 11.048 1.00 95.31 178 VAL A N 1
ATOM 1425 C CA . VAL A 1 178 ? 1.685 12.591 10.152 1.00 95.31 178 VAL A CA 1
ATOM 1426 C C . VAL A 1 178 ? 1.865 11.331 9.331 1.00 95.31 178 VAL A C 1
ATOM 1428 O O . VAL A 1 178 ? 2.868 11.174 8.631 1.00 95.31 178 VAL A O 1
ATOM 1431 N N . PHE A 1 179 ? 0.884 10.440 9.386 1.00 96.81 179 PHE A N 1
ATOM 1432 C CA . PHE A 1 179 ? 0.794 9.315 8.465 1.00 96.81 179 PHE A CA 1
ATOM 1433 C C . PHE A 1 179 ? -0.431 9.491 7.579 1.00 96.81 179 PHE A C 1
ATOM 1435 O O . PHE A 1 179 ? -1.531 9.758 8.064 1.00 96.81 179 PHE A O 1
ATOM 1442 N N . GLY A 1 180 ? -0.252 9.319 6.276 1.00 97.31 180 GLY A N 1
ATOM 1443 C CA . GLY A 1 180 ? -1.334 9.513 5.326 1.00 97.31 180 GLY A CA 1
ATOM 1444 C C . GLY A 1 180 ? -1.196 8.674 4.075 1.00 97.31 180 GLY A C 1
ATOM 1445 O O . GLY A 1 180 ? -0.169 8.039 3.824 1.00 97.31 180 GLY A O 1
ATOM 1446 N N . TYR A 1 181 ? -2.266 8.659 3.289 1.00 98.00 181 TYR A N 1
ATOM 1447 C CA . TYR A 1 181 ? -2.282 8.000 1.996 1.00 98.00 181 TYR A CA 1
ATOM 1448 C C . TYR A 1 181 ? -3.130 8.741 0.959 1.00 98.00 181 TYR A C 1
ATOM 1450 O O . TYR A 1 181 ? -4.159 9.341 1.267 1.00 98.00 181 TYR A O 1
ATOM 1458 N N . GLU A 1 182 ? -2.708 8.635 -0.297 1.00 97.38 182 GLU A N 1
ATOM 1459 C CA . GLU A 1 182 ? -3.484 8.926 -1.500 1.00 97.38 182 GLU A CA 1
ATOM 1460 C C . GLU A 1 182 ? -3.954 7.601 -2.106 1.00 97.38 182 GLU A C 1
ATOM 1462 O O . GLU A 1 182 ? -3.161 6.679 -2.323 1.00 97.38 182 GLU A O 1
ATOM 1467 N N . TYR A 1 183 ? -5.244 7.494 -2.412 1.00 97.00 183 TYR A N 1
ATOM 1468 C CA . TYR A 1 183 ? -5.766 6.334 -3.128 1.00 97.00 183 TYR A CA 1
ATOM 1469 C C . TYR A 1 183 ? -5.580 6.476 -4.636 1.00 97.00 183 TYR A C 1
ATOM 1471 O O . TYR A 1 183 ? -6.042 7.449 -5.229 1.00 97.00 183 TYR A O 1
ATOM 1479 N N . LEU A 1 184 ? -4.949 5.478 -5.256 1.00 96.19 184 LEU A N 1
ATOM 1480 C CA . LEU A 1 184 ? -4.618 5.500 -6.681 1.00 96.19 184 LEU A CA 1
ATOM 1481 C C . LEU A 1 184 ? -5.606 4.698 -7.533 1.00 96.19 184 LEU A C 1
ATOM 1483 O O . LEU A 1 184 ? -5.825 5.044 -8.692 1.00 96.19 184 LEU A O 1
ATOM 1487 N N . GLY A 1 185 ? -6.189 3.630 -6.984 1.00 94.56 185 GLY A N 1
ATOM 1488 C CA . GLY A 1 185 ? -7.171 2.807 -7.687 1.00 94.56 185 GLY A CA 1
ATOM 1489 C C . GLY A 1 185 ? -7.246 1.366 -7.188 1.00 94.56 185 GLY A C 1
ATOM 1490 O O . GLY A 1 185 ? -6.572 0.980 -6.232 1.00 94.56 185 GLY A O 1
ATOM 1491 N N . THR A 1 186 ? -8.075 0.568 -7.861 1.00 93.12 186 THR A N 1
ATOM 1492 C CA . THR A 1 186 ? -8.188 -0.885 -7.659 1.00 93.12 186 THR A CA 1
ATOM 1493 C C . THR A 1 186 ? -7.844 -1.613 -8.953 1.00 93.12 186 THR A C 1
ATOM 1495 O O . THR A 1 186 ? -8.193 -1.140 -10.037 1.00 93.12 186 THR A O 1
ATOM 1498 N N . SER A 1 187 ? -7.189 -2.768 -8.857 1.00 91.88 187 SER A N 1
ATOM 1499 C CA . SER A 1 187 ? -7.070 -3.715 -9.969 1.00 91.88 187 SER A CA 1
ATOM 1500 C C . SER A 1 187 ? -8.375 -4.483 -10.198 1.00 91.88 187 SER A C 1
ATOM 1502 O O . SER A 1 187 ? -9.288 -4.464 -9.369 1.00 91.88 187 SER A O 1
ATOM 1504 N N . GLU A 1 188 ? -8.453 -5.211 -11.311 1.00 87.75 188 GLU A N 1
ATOM 1505 C CA . GLU A 1 188 ? -9.609 -6.053 -11.629 1.00 87.75 188 GLU A CA 1
ATOM 1506 C C . GLU A 1 188 ? -9.755 -7.246 -10.674 1.00 87.75 188 GLU A C 1
ATOM 1508 O O . GLU A 1 188 ? -10.874 -7.717 -10.462 1.00 87.75 188 GLU A O 1
ATOM 1513 N N . SER A 1 189 ? -8.665 -7.723 -10.069 1.00 85.56 189 SER A N 1
ATOM 1514 C CA . SER A 1 189 ? -8.666 -8.765 -9.035 1.00 85.56 189 SER A CA 1
ATOM 1515 C C . SER A 1 189 ? -9.034 -8.267 -7.635 1.00 85.56 189 SER A C 1
ATOM 1517 O O . SER A 1 189 ? -9.220 -9.085 -6.739 1.00 85.56 189 SER A O 1
ATOM 1519 N N . GLY A 1 190 ? -9.186 -6.954 -7.428 1.00 90.38 190 GLY A N 1
ATOM 1520 C CA . GLY A 1 190 ? -9.498 -6.388 -6.111 1.00 90.38 190 GLY A CA 1
ATOM 1521 C C . GLY A 1 190 ? -8.269 -6.038 -5.265 1.00 90.38 190 GLY A C 1
ATOM 1522 O O . GLY A 1 190 ? -8.349 -6.025 -4.038 1.00 90.38 190 GLY A O 1
ATOM 1523 N N . ILE A 1 191 ? -7.114 -5.773 -5.884 1.00 93.62 191 ILE A N 1
ATOM 1524 C CA . ILE A 1 191 ? -5.960 -5.183 -5.194 1.00 93.62 191 ILE A CA 1
ATOM 1525 C C . ILE A 1 191 ? -6.107 -3.664 -5.208 1.00 93.62 191 ILE A C 1
ATOM 1527 O O . ILE A 1 191 ? -6.078 -3.024 -6.258 1.00 93.62 191 ILE A O 1
ATOM 1531 N N . HIS A 1 192 ? -6.239 -3.084 -4.025 1.00 95.31 192 HIS A N 1
ATOM 1532 C CA . HIS A 1 192 ? -6.235 -1.650 -3.795 1.00 95.31 192 HIS A CA 1
ATOM 1533 C C . HIS A 1 192 ? -4.805 -1.123 -3.782 1.00 95.31 192 HIS A C 1
ATOM 1535 O O . HIS A 1 192 ? -3.920 -1.707 -3.155 1.00 95.31 192 HIS A O 1
ATOM 1541 N N . VAL A 1 193 ? -4.583 0.004 -4.449 1.00 97.06 193 VAL A N 1
ATOM 1542 C CA . VAL A 1 193 ? -3.272 0.640 -4.532 1.00 97.06 193 VAL A CA 1
ATOM 1543 C C . VAL A 1 193 ? -3.337 2.016 -3.893 1.00 97.06 193 VAL A C 1
ATOM 1545 O O . VAL A 1 193 ? -4.152 2.857 -4.278 1.00 97.06 193 VAL A O 1
ATOM 1548 N N . VAL A 1 194 ? -2.446 2.251 -2.934 1.00 97.88 194 VAL A N 1
ATOM 1549 C CA . VAL A 1 194 ? -2.286 3.551 -2.275 1.00 97.88 194 VAL A CA 1
ATOM 1550 C C . VAL A 1 194 ? -0.839 4.021 -2.348 1.00 97.88 194 VAL A C 1
ATOM 1552 O O . VAL A 1 194 ? 0.093 3.217 -2.258 1.00 97.88 194 VAL A O 1
ATOM 1555 N N . HIS A 1 195 ? -0.649 5.330 -2.480 1.00 97.56 195 HIS A N 1
ATOM 1556 C CA . HIS A 1 195 ? 0.618 5.994 -2.186 1.00 97.56 195 HIS A CA 1
ATOM 1557 C C . HIS A 1 195 ? 0.553 6.488 -0.742 1.00 97.56 195 HIS A C 1
ATOM 1559 O O . HIS A 1 195 ? -0.183 7.417 -0.436 1.00 97.56 195 HIS A O 1
ATOM 1565 N N . ALA A 1 196 ? 1.286 5.826 0.148 1.00 97.69 196 ALA A N 1
ATOM 1566 C CA . ALA A 1 196 ? 1.362 6.166 1.563 1.00 97.69 196 ALA A CA 1
ATOM 1567 C C . ALA A 1 196 ? 2.630 6.967 1.872 1.00 97.69 196 ALA A C 1
ATOM 1569 O O . ALA A 1 196 ? 3.671 6.767 1.236 1.00 97.69 196 ALA A O 1
ATOM 1570 N N . TYR A 1 197 ? 2.560 7.821 2.887 1.00 96.69 197 TYR A N 1
ATOM 1571 C CA . TYR A 1 197 ? 3.710 8.547 3.409 1.00 96.69 197 TYR A CA 1
ATOM 1572 C C . TYR A 1 197 ? 3.660 8.692 4.925 1.00 96.69 197 TYR A C 1
ATOM 1574 O O . TYR A 1 197 ? 2.597 8.678 5.546 1.00 96.69 197 TYR A O 1
ATOM 1582 N N . HIS A 1 198 ? 4.843 8.869 5.504 1.00 96.12 198 HIS A N 1
ATOM 1583 C CA . HIS A 1 198 ? 5.040 9.141 6.920 1.00 96.12 198 HIS A CA 1
ATOM 1584 C C . HIS A 1 198 ? 5.978 10.330 7.082 1.00 96.12 198 HIS A C 1
ATOM 1586 O O . HIS A 1 198 ? 7.164 10.239 6.758 1.00 96.12 198 HIS A O 1
ATOM 1592 N N . GLN A 1 199 ? 5.436 11.443 7.564 1.00 94.88 199 GLN A N 1
ATOM 1593 C CA . GLN A 1 199 ? 6.200 12.605 7.998 1.00 94.88 199 GLN A CA 1
ATOM 1594 C C . GLN A 1 199 ? 6.555 12.419 9.469 1.00 94.88 199 GLN A C 1
ATOM 1596 O O . GLN A 1 199 ? 5.682 12.360 10.334 1.00 94.88 199 GLN A O 1
ATOM 1601 N N . THR A 1 200 ? 7.849 12.299 9.735 1.00 91.62 200 THR A N 1
ATOM 1602 C CA . THR A 1 200 ? 8.369 12.206 11.105 1.00 91.62 200 THR A CA 1
ATOM 1603 C C . THR A 1 200 ? 8.485 13.597 11.732 1.00 91.62 200 THR A C 1
ATOM 1605 O O . THR A 1 200 ? 8.476 14.594 11.016 1.00 91.62 200 THR A O 1
ATOM 1608 N N . THR A 1 201 ? 8.692 13.689 13.049 1.00 85.44 201 THR A N 1
ATOM 1609 C CA . THR A 1 201 ? 8.916 14.968 13.761 1.00 85.44 201 THR A CA 1
ATOM 1610 C C . THR A 1 201 ? 10.145 15.754 13.248 1.00 85.44 201 THR A C 1
ATOM 1612 O O . THR A 1 201 ? 10.339 16.918 13.596 1.00 85.44 201 THR A O 1
ATOM 1615 N N . GLY A 1 202 ? 11.010 15.125 12.442 1.00 83.50 202 GLY A N 1
ATOM 1616 C CA . GLY A 1 202 ? 12.129 15.767 11.752 1.00 83.50 202 GLY A CA 1
ATOM 1617 C C . GLY A 1 202 ? 11.759 16.317 10.368 1.00 83.50 202 GLY A C 1
ATOM 1618 O O . GLY A 1 202 ? 10.670 16.823 10.136 1.00 83.50 202 GLY A O 1
ATOM 1619 N N . SER A 1 203 ? 12.702 16.232 9.426 1.00 84.25 203 SER A N 1
ATOM 1620 C CA . SER A 1 203 ? 12.501 16.628 8.021 1.00 84.25 203 SER A CA 1
ATOM 1621 C C . SER A 1 203 ? 12.311 15.441 7.071 1.00 84.25 203 SER A C 1
ATOM 1623 O O . SER A 1 203 ? 12.205 15.636 5.859 1.00 84.25 203 SER A O 1
ATOM 1625 N N . ALA A 1 204 ? 12.301 14.216 7.607 1.00 90.38 204 ALA A N 1
ATOM 1626 C CA . ALA A 1 204 ? 12.168 13.005 6.813 1.00 90.38 204 ALA A CA 1
ATOM 1627 C C . ALA A 1 204 ? 10.696 12.724 6.497 1.00 90.38 204 ALA A C 1
ATOM 1629 O O . ALA A 1 204 ? 9.830 12.784 7.376 1.00 90.38 204 ALA A O 1
ATOM 1630 N N . THR A 1 205 ? 10.436 12.397 5.235 1.00 93.31 205 THR A N 1
ATOM 1631 C CA . THR A 1 205 ? 9.134 11.965 4.726 1.00 93.31 205 THR A CA 1
ATOM 1632 C C . THR A 1 205 ? 9.322 10.679 3.942 1.00 93.31 205 THR A C 1
ATOM 1634 O O . THR A 1 205 ? 9.724 10.695 2.780 1.00 93.31 205 THR A O 1
ATOM 1637 N N . PHE A 1 206 ? 9.036 9.547 4.566 1.00 94.06 206 PHE A N 1
ATOM 1638 C CA . PHE A 1 206 ? 9.173 8.253 3.910 1.00 94.06 206 PHE A CA 1
ATOM 1639 C C . PHE A 1 206 ? 7.942 7.956 3.063 1.00 94.06 206 PHE A C 1
ATOM 1641 O O . PHE A 1 206 ? 6.826 8.246 3.481 1.00 94.06 206 PHE A O 1
ATOM 1648 N N . ASN A 1 207 ? 8.150 7.395 1.874 1.00 95.38 207 ASN A N 1
ATOM 1649 C CA . ASN A 1 207 ? 7.095 7.159 0.894 1.00 95.38 207 ASN A CA 1
ATOM 1650 C C . ASN A 1 207 ? 7.037 5.689 0.469 1.00 95.38 207 ASN A C 1
ATOM 1652 O O . ASN A 1 207 ? 8.073 5.052 0.251 1.00 95.38 207 ASN A O 1
ATOM 1656 N N . TRP A 1 208 ? 5.823 5.174 0.269 1.00 95.81 208 TRP A N 1
ATOM 1657 C CA . TRP A 1 208 ? 5.583 3.812 -0.202 1.00 95.81 208 TRP A CA 1
ATOM 1658 C C . TRP A 1 208 ? 4.418 3.725 -1.182 1.00 95.81 208 TRP A C 1
ATOM 1660 O O . TRP A 1 208 ? 3.425 4.434 -1.053 1.00 95.81 208 TRP A O 1
ATOM 1670 N N . VAL A 1 209 ? 4.493 2.765 -2.102 1.00 96.88 209 VAL A N 1
ATOM 1671 C CA . VAL A 1 209 ? 3.304 2.222 -2.771 1.00 96.88 209 VAL A CA 1
ATOM 1672 C C . VAL A 1 209 ? 2.896 0.950 -2.045 1.00 96.88 209 VAL A C 1
ATOM 1674 O O . VAL A 1 209 ? 3.702 0.019 -1.948 1.00 96.88 209 VAL A O 1
ATOM 1677 N N . LEU A 1 210 ? 1.666 0.904 -1.536 1.00 96.69 210 LEU A N 1
ATOM 1678 C CA . LEU A 1 210 ? 1.108 -0.278 -0.880 1.00 96.69 210 LEU A CA 1
ATOM 1679 C C . LEU A 1 210 ? 0.072 -0.939 -1.786 1.00 96.69 210 LEU A C 1
ATOM 1681 O O . LEU A 1 210 ? -0.783 -0.270 -2.366 1.00 96.69 210 LEU A O 1
ATOM 1685 N N . LEU A 1 211 ? 0.168 -2.261 -1.877 1.00 95.81 211 LEU A N 1
ATOM 1686 C CA . LEU A 1 211 ? -0.771 -3.148 -2.551 1.00 95.81 211 LEU A CA 1
ATOM 1687 C C . LEU A 1 211 ? -1.550 -3.876 -1.459 1.00 95.81 211 LEU A C 1
ATOM 1689 O O . LEU A 1 211 ? -0.980 -4.678 -0.714 1.00 95.81 211 LEU A O 1
ATOM 1693 N N . LEU A 1 212 ? -2.830 -3.556 -1.340 1.00 95.88 212 LEU A N 1
ATOM 1694 C CA . LEU A 1 212 ? -3.678 -3.938 -0.221 1.00 95.88 212 LEU A CA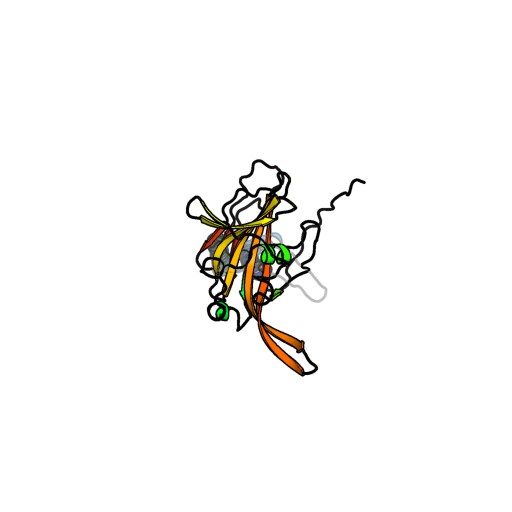 1
ATOM 1695 C C . LEU A 1 212 ? -4.894 -4.715 -0.706 1.00 95.88 212 LEU A C 1
ATOM 1697 O O . LEU A 1 212 ? -5.406 -4.471 -1.795 1.00 95.88 212 LEU A O 1
ATOM 1701 N N . GLN A 1 213 ? -5.391 -5.621 0.125 1.00 94.44 213 GLN A N 1
ATOM 1702 C CA . GLN A 1 213 ? -6.636 -6.336 -0.130 1.00 94.44 213 GLN A CA 1
ATOM 1703 C C . GLN A 1 213 ? -7.509 -6.352 1.099 1.00 94.44 213 GLN A C 1
ATOM 1705 O O . GLN A 1 213 ? -7.011 -6.484 2.213 1.00 94.44 213 GLN A O 1
ATOM 1710 N N . ILE A 1 214 ? -8.811 -6.239 0.875 1.00 93.94 214 ILE A N 1
ATOM 1711 C CA . ILE A 1 214 ? -9.803 -6.441 1.918 1.00 93.94 214 ILE A CA 1
ATOM 1712 C C . ILE A 1 214 ? -10.373 -7.840 1.694 1.00 93.94 214 ILE A C 1
ATOM 1714 O O . ILE A 1 214 ? -11.021 -8.102 0.682 1.00 93.94 214 ILE A O 1
ATOM 1718 N N . GLU A 1 215 ? -10.056 -8.749 2.609 1.00 92.38 215 GLU A N 1
ATOM 1719 C CA . GLU A 1 215 ? -10.430 -10.166 2.551 1.00 92.38 215 GLU A CA 1
ATOM 1720 C C . GLU A 1 215 ? -11.336 -10.523 3.733 1.00 92.38 215 GLU A C 1
ATOM 1722 O O . GLU A 1 215 ? -11.374 -9.814 4.736 1.00 92.38 215 GLU A O 1
ATOM 1727 N N . GLU A 1 216 ? -12.049 -11.645 3.642 1.00 91.94 216 GLU A N 1
ATOM 1728 C CA . GLU A 1 216 ? -12.757 -12.208 4.795 1.00 91.94 216 GLU A CA 1
ATOM 1729 C C . GLU A 1 216 ? -11.842 -13.195 5.523 1.00 91.94 216 GLU A C 1
ATOM 1731 O O . GLU A 1 216 ? -11.319 -14.131 4.918 1.00 91.94 216 GLU A O 1
ATOM 1736 N N . SER A 1 217 ? -11.689 -13.025 6.833 1.00 91.44 217 SER A N 1
ATOM 1737 C CA . SER A 1 217 ? -11.040 -14.006 7.700 1.00 91.44 217 SER A CA 1
ATOM 1738 C C . SER A 1 217 ? -12.026 -14.558 8.722 1.00 91.44 217 SER A C 1
ATOM 1740 O O . SER A 1 217 ? -13.103 -14.006 8.943 1.00 91.44 217 SER A O 1
ATOM 1742 N N . SER A 1 218 ? -11.672 -15.681 9.341 1.00 90.38 218 SER A N 1
ATOM 1743 C CA . SER A 1 218 ? -12.406 -16.227 10.480 1.00 90.38 218 SER A CA 1
ATOM 1744 C C . SER A 1 218 ? -11.579 -16.087 11.746 1.00 90.38 218 SER A C 1
ATOM 1746 O O . SER A 1 218 ? -10.452 -16.578 11.797 1.00 90.38 218 SER A O 1
ATOM 1748 N N . VAL A 1 219 ? -12.170 -15.494 12.773 1.00 88.19 219 VAL A N 1
ATOM 1749 C CA . VAL A 1 219 ? -11.583 -15.382 14.108 1.00 88.19 219 VAL A CA 1
ATOM 1750 C C . VAL A 1 219 ? -12.365 -16.282 15.057 1.00 88.19 219 VAL A C 1
ATOM 1752 O O . VAL A 1 219 ? -13.571 -16.490 14.896 1.00 88.19 219 VAL A O 1
ATOM 1755 N N . LEU A 1 220 ? -11.651 -16.885 16.003 1.00 89.31 220 LEU A N 1
ATOM 1756 C CA . LEU A 1 220 ? -12.248 -17.605 17.116 1.00 89.31 220 LEU A CA 1
ATOM 1757 C C . LEU A 1 220 ? -12.171 -16.703 18.339 1.00 89.31 220 LEU A C 1
ATOM 1759 O O . LEU A 1 220 ? -11.074 -16.417 18.817 1.00 89.31 220 LEU A O 1
ATOM 1763 N N . GLU A 1 221 ? -13.325 -16.294 18.841 1.00 84.38 221 GLU A N 1
ATOM 1764 C CA . GLU A 1 221 ? -13.429 -15.560 20.094 1.00 84.38 221 GLU A CA 1
ATOM 1765 C C . GLU A 1 221 ? -13.972 -16.477 21.182 1.00 84.38 221 GLU A C 1
ATOM 1767 O O . GLU A 1 221 ? -14.802 -17.361 20.937 1.00 84.38 221 GLU A O 1
ATOM 1772 N N . TYR A 1 222 ? -13.448 -16.291 22.389 1.00 80.56 222 TYR A N 1
ATOM 1773 C CA . TYR A 1 222 ? -13.848 -17.052 23.558 1.00 80.56 222 TYR A CA 1
ATOM 1774 C C . TYR A 1 222 ? -14.422 -16.085 24.585 1.00 80.56 222 TYR A C 1
ATOM 1776 O O . TYR A 1 222 ? -13.682 -15.458 25.340 1.00 80.56 222 TYR A O 1
ATOM 1784 N N . GLU A 1 223 ? -15.744 -15.965 24.588 1.00 77.81 223 GLU A N 1
ATOM 1785 C CA . GLU A 1 223 ? -16.490 -15.140 25.533 1.00 77.81 223 GLU A CA 1
ATOM 1786 C C . GLU A 1 223 ? -17.428 -16.060 26.331 1.00 77.81 223 GLU A C 1
ATOM 1788 O O . GLU A 1 223 ? -18.045 -16.972 25.775 1.00 77.81 223 GLU A O 1
ATOM 1793 N N . ASP A 1 224 ? -17.455 -15.902 27.656 1.00 77.38 224 ASP A N 1
ATOM 1794 C CA . ASP A 1 224 ? -18.345 -16.629 28.575 1.00 77.38 224 ASP A CA 1
ATOM 1795 C C . ASP A 1 224 ? -18.419 -18.160 28.384 1.00 77.38 224 ASP A C 1
ATOM 1797 O O . ASP A 1 224 ? -19.473 -18.783 28.497 1.00 77.38 224 ASP A O 1
ATOM 1801 N N . SER A 1 225 ? -17.270 -18.803 28.149 1.00 77.88 225 SER A N 1
ATOM 1802 C CA . SER A 1 225 ? -17.135 -20.264 27.980 1.00 77.88 225 SER A CA 1
ATOM 1803 C C . SER A 1 225 ? -17.760 -20.864 26.713 1.00 77.88 225 SER A C 1
ATOM 1805 O O . SER A 1 225 ? -17.783 -22.088 26.583 1.00 77.88 225 SER A O 1
ATOM 1807 N N . ASN A 1 226 ? -18.210 -20.042 25.760 1.00 80.69 226 ASN A N 1
ATOM 1808 C CA . ASN A 1 226 ? -18.733 -20.504 24.477 1.00 80.69 226 ASN A CA 1
ATOM 1809 C C . ASN A 1 226 ? -17.853 -20.006 23.318 1.00 80.69 226 ASN A C 1
ATOM 1811 O O . ASN A 1 226 ? -17.830 -18.809 23.035 1.00 80.69 226 ASN A O 1
ATOM 1815 N N . PRO A 1 227 ? -17.145 -20.901 22.601 1.00 85.12 227 PRO A N 1
ATOM 1816 C CA . PRO A 1 227 ? -16.369 -20.501 21.436 1.00 85.12 227 PRO A CA 1
ATOM 1817 C C . PRO A 1 227 ? -17.299 -20.018 20.319 1.00 85.12 227 PRO A C 1
ATOM 1819 O O . PRO A 1 227 ? -18.127 -20.782 19.815 1.00 85.12 227 PRO A O 1
ATOM 1822 N N . LYS A 1 228 ? -17.127 -18.769 19.886 1.00 87.12 228 LYS A N 1
ATOM 1823 C CA . LYS A 1 228 ? -17.837 -18.201 18.740 1.00 87.12 228 LYS A CA 1
ATOM 1824 C C . LYS A 1 228 ? -16.858 -18.007 17.592 1.00 87.12 228 LYS A C 1
ATOM 1826 O O . LYS A 1 228 ? -15.824 -17.359 17.727 1.00 87.12 228 LYS A O 1
ATOM 1831 N N . LYS A 1 229 ? -17.189 -18.587 16.438 1.00 89.25 229 LYS A N 1
ATOM 1832 C CA . LYS A 1 229 ? -16.471 -18.319 15.192 1.00 89.25 229 LYS A CA 1
ATOM 1833 C C . LYS A 1 229 ? -17.140 -17.146 14.491 1.00 89.25 229 LYS A C 1
ATOM 1835 O O . LYS A 1 229 ? -18.305 -17.246 14.109 1.00 89.25 229 LYS A O 1
ATOM 1840 N N . GLU A 1 230 ? -16.395 -16.071 14.292 1.00 88.31 230 GLU A N 1
ATOM 1841 C CA . GLU A 1 230 ? -16.868 -14.859 13.633 1.00 88.31 230 GLU A CA 1
ATOM 1842 C C . GLU A 1 230 ? -16.116 -14.630 12.321 1.00 88.31 230 GLU A C 1
ATOM 1844 O O . GLU A 1 230 ? -14.925 -14.924 12.208 1.00 88.31 230 GLU A O 1
ATOM 1849 N N . ARG A 1 231 ? -16.831 -14.154 11.297 1.00 89.94 231 ARG A N 1
ATOM 1850 C CA . ARG A 1 231 ? -16.232 -13.725 10.030 1.00 89.94 231 ARG A CA 1
ATOM 1851 C C . ARG A 1 231 ? -15.982 -12.229 10.112 1.00 89.94 231 ARG A C 1
ATOM 1853 O O . ARG A 1 231 ? -16.936 -11.486 10.314 1.00 89.94 231 ARG A O 1
ATOM 1860 N N . THR A 1 232 ? -14.740 -11.809 9.907 1.00 91.25 232 THR A N 1
ATOM 1861 C CA . THR A 1 232 ? -14.356 -10.397 9.984 1.00 91.25 232 THR A CA 1
ATOM 1862 C C . THR A 1 232 ? -13.590 -9.953 8.736 1.00 91.25 232 THR A C 1
ATOM 1864 O O . THR A 1 232 ? -12.797 -10.741 8.201 1.00 91.25 232 THR A O 1
ATOM 1867 N N . PRO A 1 233 ? -13.812 -8.725 8.231 1.00 93.62 233 PRO A N 1
ATOM 1868 C CA . PRO A 1 233 ? -12.977 -8.162 7.183 1.00 93.62 233 PRO A CA 1
ATOM 1869 C C . PRO A 1 233 ? -11.572 -7.859 7.701 1.00 93.62 233 PRO A C 1
ATOM 1871 O O . PRO A 1 233 ? -11.394 -7.142 8.684 1.00 93.62 233 PRO A O 1
ATOM 1874 N N . ILE A 1 234 ? -10.563 -8.344 6.988 1.00 95.19 234 ILE A N 1
ATOM 1875 C CA . ILE A 1 234 ? -9.159 -8.040 7.247 1.00 95.19 234 ILE A CA 1
ATOM 1876 C C . ILE A 1 234 ? -8.582 -7.178 6.127 1.00 95.19 234 ILE A C 1
ATOM 1878 O O . ILE A 1 234 ? -8.911 -7.359 4.957 1.00 95.19 234 ILE A O 1
ATOM 1882 N N . LEU A 1 235 ? -7.678 -6.269 6.478 1.00 96.38 235 LEU A N 1
ATOM 1883 C CA . LEU A 1 235 ? -6.829 -5.549 5.542 1.00 96.38 235 LEU A CA 1
ATOM 1884 C C . LEU A 1 235 ? -5.494 -6.276 5.447 1.00 96.38 235 LEU A C 1
ATOM 1886 O O . LEU A 1 235 ? -4.762 -6.338 6.431 1.00 96.38 235 LEU A O 1
ATOM 1890 N N . LYS A 1 236 ? -5.167 -6.803 4.273 1.00 95.38 236 LYS A N 1
ATOM 1891 C CA . LYS A 1 236 ? -3.966 -7.593 4.007 1.00 95.38 236 LYS A CA 1
ATOM 1892 C C . LYS A 1 236 ? -2.993 -6.845 3.109 1.00 95.38 236 LYS A C 1
ATOM 1894 O O . LYS A 1 236 ? -3.388 -6.277 2.093 1.00 95.38 236 LYS A O 1
ATOM 1899 N N . LEU A 1 237 ? -1.710 -6.905 3.450 1.00 94.69 237 LEU A N 1
ATOM 1900 C CA . LEU A 1 237 ? -0.618 -6.386 2.635 1.00 94.69 237 LEU A CA 1
ATOM 1901 C C . LEU A 1 237 ? -0.141 -7.453 1.642 1.00 94.69 237 LEU A C 1
ATOM 1903 O O . LEU A 1 237 ? 0.516 -8.423 2.020 1.00 94.69 237 LEU A O 1
ATOM 1907 N N . VAL A 1 238 ? -0.426 -7.242 0.358 1.00 93.00 238 VAL A N 1
ATOM 1908 C CA . VAL A 1 238 ? 0.051 -8.101 -0.741 1.00 93.00 238 VAL A CA 1
ATOM 1909 C C . VAL A 1 238 ? 1.481 -7.744 -1.118 1.00 93.00 238 VAL A C 1
ATOM 1911 O O . VAL A 1 238 ? 2.321 -8.616 -1.335 1.00 93.00 238 VAL A O 1
ATOM 1914 N N . GLY A 1 239 ? 1.783 -6.451 -1.156 1.00 90.44 239 GLY A N 1
ATOM 1915 C CA . GLY A 1 239 ? 3.091 -5.965 -1.553 1.00 90.44 239 GLY A CA 1
ATOM 1916 C C . GLY A 1 239 ? 3.322 -4.525 -1.134 1.00 90.44 239 GLY A C 1
ATOM 1917 O O . GLY A 1 239 ? 2.392 -3.759 -0.890 1.00 90.44 239 GLY A O 1
ATOM 1918 N N . ARG A 1 240 ? 4.597 -4.164 -1.047 1.00 91.38 240 ARG A N 1
ATOM 1919 C CA . ARG A 1 240 ? 5.047 -2.824 -0.686 1.00 91.38 240 ARG A CA 1
ATOM 1920 C C . ARG A 1 240 ? 6.268 -2.475 -1.510 1.00 91.38 240 ARG A C 1
ATOM 1922 O O . ARG A 1 240 ? 7.204 -3.269 -1.582 1.00 91.38 240 ARG A O 1
ATOM 1929 N N . LEU A 1 241 ? 6.285 -1.264 -2.046 1.00 91.62 241 LEU A N 1
ATOM 1930 C CA . LEU A 1 241 ? 7.454 -0.683 -2.686 1.00 91.62 241 LEU A CA 1
ATOM 1931 C C . LEU A 1 241 ? 7.865 0.572 -1.932 1.00 91.62 241 LEU A C 1
ATOM 1933 O O . LEU A 1 241 ? 7.073 1.499 -1.814 1.00 91.62 241 LEU A O 1
ATOM 1937 N N . SER A 1 242 ? 9.095 0.590 -1.422 1.00 91.38 242 SER A N 1
ATOM 1938 C CA . SER A 1 242 ? 9.680 1.796 -0.834 1.00 91.38 242 SER A CA 1
ATOM 1939 C C . SER A 1 242 ? 10.115 2.746 -1.943 1.00 91.38 242 SER A C 1
ATOM 1941 O O . SER A 1 242 ? 10.806 2.327 -2.873 1.00 91.38 242 SER A O 1
ATOM 1943 N N . LEU A 1 243 ? 9.709 4.009 -1.842 1.00 91.94 243 LEU A N 1
ATOM 1944 C CA . LEU A 1 243 ? 10.101 5.075 -2.766 1.00 91.94 243 LEU A CA 1
ATOM 1945 C C . LEU A 1 243 ? 11.243 5.935 -2.205 1.00 91.94 243 LEU A C 1
ATOM 1947 O O . LEU A 1 243 ? 11.860 6.687 -2.954 1.00 91.94 243 LEU A O 1
ATOM 1951 N N . GLY A 1 244 ? 11.559 5.779 -0.916 1.00 89.69 244 GLY A N 1
ATOM 1952 C CA . GLY A 1 244 ? 12.613 6.519 -0.224 1.00 89.69 244 GLY A CA 1
ATOM 1953 C C . GLY A 1 244 ? 12.109 7.733 0.561 1.00 89.69 244 GLY A C 1
ATOM 1954 O O . GLY A 1 244 ? 10.904 7.941 0.729 1.00 89.69 244 GLY A O 1
ATOM 1955 N N . ASP A 1 245 ? 13.066 8.499 1.084 1.00 91.44 245 ASP A N 1
ATOM 1956 C CA . ASP A 1 245 ? 12.832 9.757 1.797 1.00 91.44 245 ASP A CA 1
ATOM 1957 C C . ASP A 1 245 ? 12.618 10.908 0.801 1.00 91.44 245 ASP A C 1
ATOM 1959 O O . ASP A 1 245 ? 13.396 11.063 -0.137 1.00 91.44 245 ASP A O 1
ATOM 1963 N N . ARG A 1 246 ? 11.572 11.716 1.015 1.00 91.31 246 ARG A N 1
ATOM 1964 C CA . ARG A 1 246 ? 11.202 12.898 0.215 1.00 91.31 246 ARG A CA 1
ATOM 1965 C C . ARG A 1 246 ? 11.124 12.626 -1.290 1.00 91.31 246 ARG A C 1
ATOM 1967 O O . ARG A 1 246 ? 11.501 13.472 -2.099 1.00 91.31 246 ARG A O 1
ATOM 1974 N N . TYR A 1 247 ? 10.603 11.453 -1.651 1.00 92.50 247 TYR A N 1
ATOM 1975 C CA . TYR A 1 247 ? 10.349 11.087 -3.041 1.00 92.50 247 TYR A CA 1
ATOM 1976 C C . TYR A 1 247 ? 9.517 12.171 -3.739 1.00 92.50 247 TYR A C 1
ATOM 1978 O O . TYR A 1 247 ? 8.413 12.489 -3.296 1.00 92.50 247 TYR A O 1
ATOM 1986 N N . ASN A 1 248 ? 10.047 12.712 -4.836 1.00 90.94 248 ASN A N 1
ATOM 1987 C CA . ASN A 1 248 ? 9.452 13.824 -5.578 1.00 90.94 248 ASN A CA 1
ATOM 1988 C C . ASN A 1 248 ? 9.063 13.418 -7.009 1.00 90.94 248 ASN A C 1
ATOM 1990 O O . ASN A 1 248 ? 9.220 14.182 -7.956 1.00 90.94 248 ASN A O 1
ATOM 1994 N N . GLY A 1 249 ? 8.616 12.177 -7.193 1.00 91.56 249 GLY A N 1
ATOM 1995 C CA . GLY A 1 249 ? 8.087 11.705 -8.469 1.00 91.56 249 GLY A CA 1
ATOM 1996 C C . GLY A 1 249 ? 6.568 11.532 -8.449 1.00 91.56 249 GLY A C 1
ATOM 1997 O O . GLY A 1 249 ? 5.903 11.623 -7.418 1.00 91.56 249 GLY A O 1
ATOM 1998 N N . LYS A 1 250 ? 5.997 11.239 -9.617 1.00 93.00 250 LYS A N 1
ATOM 1999 C CA . LYS A 1 250 ? 4.580 10.934 -9.789 1.00 93.00 250 LYS A CA 1
ATOM 2000 C C . LYS A 1 250 ? 4.333 9.435 -9.662 1.00 93.00 250 LYS A C 1
ATOM 2002 O O . LYS A 1 250 ? 4.867 8.640 -10.439 1.00 93.00 250 LYS A O 1
ATOM 2007 N N . VAL A 1 251 ? 3.423 9.079 -8.760 1.00 94.88 251 VAL A N 1
ATOM 2008 C CA . VAL A 1 251 ? 2.796 7.756 -8.704 1.00 94.88 251 VAL A CA 1
ATOM 2009 C C . VAL A 1 251 ? 1.385 7.858 -9.273 1.00 94.88 251 VAL A C 1
ATOM 2011 O O . VAL A 1 251 ? 0.654 8.806 -8.994 1.00 94.88 251 VAL A O 1
ATOM 2014 N N . SER A 1 252 ? 1.007 6.912 -10.123 1.00 94.81 252 SER A N 1
ATOM 2015 C CA . SER A 1 252 ? -0.350 6.823 -10.666 1.00 94.81 252 SER A CA 1
ATOM 2016 C C . SER A 1 252 ? -0.699 5.383 -10.996 1.00 94.81 252 SER A C 1
ATOM 2018 O O . SER A 1 252 ? 0.191 4.564 -11.231 1.00 94.81 252 SER A O 1
ATOM 2020 N N . MET A 1 253 ? -1.991 5.085 -11.042 1.00 93.12 253 MET A N 1
ATOM 2021 C CA . MET A 1 253 ? -2.505 3.805 -11.501 1.00 93.12 253 MET A CA 1
ATOM 2022 C C . MET A 1 253 ? -3.464 4.039 -12.664 1.00 93.12 253 MET A C 1
ATOM 2024 O O . MET A 1 253 ? -4.363 4.869 -12.579 1.00 93.12 253 MET A O 1
ATOM 2028 N N . GLU A 1 254 ? -3.276 3.304 -13.755 1.00 90.94 254 GLU A N 1
ATOM 2029 C CA . GLU A 1 254 ? -4.176 3.335 -14.904 1.00 90.94 254 GLU A CA 1
ATOM 2030 C C . GLU A 1 254 ? -4.340 1.917 -15.454 1.00 90.94 254 GLU A C 1
ATOM 2032 O O . GLU A 1 254 ? -3.349 1.268 -15.796 1.00 90.94 254 GLU A O 1
ATOM 2037 N N . ARG A 1 255 ? -5.590 1.433 -15.537 1.00 86.12 255 ARG A N 1
ATOM 2038 C CA . ARG A 1 255 ? -5.943 0.112 -16.101 1.00 86.12 255 ARG A CA 1
ATOM 2039 C C . ARG A 1 255 ? -5.084 -1.026 -15.524 1.00 86.12 255 ARG A C 1
ATOM 2041 O O . ARG A 1 255 ? -4.404 -1.741 -16.257 1.00 86.12 255 ARG A O 1
ATOM 2048 N N . GLY A 1 256 ? -5.027 -1.118 -14.194 1.00 86.19 256 GLY A N 1
ATOM 2049 C CA . GLY A 1 256 ? -4.220 -2.123 -13.490 1.00 86.19 256 GLY A CA 1
ATOM 2050 C C . GLY A 1 256 ? -2.707 -1.871 -13.511 1.00 86.19 256 GLY A C 1
ATOM 2051 O O . GLY A 1 256 ? -1.965 -2.585 -12.855 1.00 86.19 256 GLY A O 1
ATOM 2052 N N . THR A 1 257 ? -2.200 -0.860 -14.221 1.00 90.31 257 THR A N 1
ATOM 2053 C CA . THR A 1 257 ? -0.758 -0.578 -14.277 1.00 90.31 257 THR A CA 1
ATOM 2054 C C . THR A 1 257 ? -0.384 0.572 -13.353 1.00 90.31 257 THR A C 1
ATOM 2056 O O . THR A 1 257 ? -0.811 1.707 -13.565 1.00 90.31 257 THR A O 1
ATOM 2059 N N . ILE A 1 258 ? 0.479 0.302 -12.376 1.00 93.94 258 ILE A N 1
ATOM 2060 C CA . ILE A 1 258 ? 1.123 1.318 -11.544 1.00 93.94 258 ILE A CA 1
ATOM 2061 C C . ILE A 1 258 ? 2.308 1.897 -12.315 1.00 93.94 258 ILE A C 1
ATOM 2063 O O . ILE A 1 258 ? 3.182 1.168 -12.796 1.00 93.94 258 ILE A O 1
ATOM 2067 N N . ARG A 1 259 ? 2.345 3.223 -12.417 1.00 93.56 259 ARG A N 1
ATOM 2068 C CA . ARG A 1 259 ? 3.440 3.996 -13.001 1.00 93.56 259 ARG A CA 1
ATOM 2069 C C . ARG A 1 259 ? 4.083 4.833 -11.909 1.00 93.56 259 ARG A C 1
ATOM 2071 O O . ARG A 1 259 ? 3.409 5.666 -11.307 1.00 93.56 259 ARG A O 1
ATOM 2078 N N . ILE A 1 260 ? 5.374 4.615 -11.695 1.00 93.88 260 ILE A N 1
ATOM 2079 C CA . ILE A 1 260 ? 6.200 5.358 -10.741 1.00 93.88 260 ILE A CA 1
ATOM 2080 C C . ILE A 1 260 ? 7.254 6.082 -11.574 1.00 93.88 260 ILE A C 1
ATOM 2082 O O . ILE A 1 260 ? 8.037 5.434 -12.275 1.00 93.88 260 ILE A O 1
ATOM 2086 N N . SER A 1 261 ? 7.257 7.413 -11.575 1.00 92.12 261 SER A N 1
ATOM 2087 C CA . SER A 1 261 ? 8.290 8.162 -12.291 1.00 92.12 261 SER A CA 1
ATOM 2088 C C . SER A 1 261 ? 9.633 8.055 -11.572 1.00 92.12 261 SER A C 1
ATOM 2090 O O . SER A 1 261 ? 9.723 7.608 -10.426 1.00 92.12 261 SER A O 1
ATOM 2092 N N . LYS A 1 262 ? 10.690 8.488 -12.262 1.00 90.50 262 LYS A N 1
ATOM 2093 C CA . LYS A 1 262 ? 11.970 8.726 -11.601 1.00 90.50 262 LYS A CA 1
ATOM 2094 C C . LYS A 1 262 ? 11.753 9.716 -10.445 1.00 90.50 262 LYS A C 1
ATOM 2096 O O . LYS A 1 262 ? 10.867 10.567 -10.535 1.00 90.50 262 LYS A O 1
ATOM 2101 N N . ASP A 1 263 ? 12.522 9.554 -9.377 1.00 89.25 263 ASP A N 1
ATOM 2102 C CA . ASP A 1 263 ? 12.621 10.565 -8.334 1.00 89.25 263 ASP A CA 1
ATOM 2103 C C . ASP A 1 263 ? 13.334 11.816 -8.877 1.00 89.25 263 ASP A C 1
ATOM 2105 O O . ASP A 1 263 ? 14.485 11.741 -9.317 1.00 89.25 263 ASP A O 1
ATOM 2109 N N . ASP A 1 264 ? 12.628 12.946 -8.864 1.00 84.25 264 ASP A N 1
ATOM 2110 C CA . ASP A 1 264 ? 13.126 14.247 -9.323 1.00 84.25 264 ASP A CA 1
ATOM 2111 C C . ASP A 1 264 ? 13.659 15.103 -8.157 1.00 84.25 264 ASP A C 1
ATOM 2113 O O . ASP A 1 264 ? 13.832 16.318 -8.285 1.00 84.25 264 ASP A O 1
ATOM 2117 N N . SER A 1 265 ? 13.900 14.500 -6.987 1.00 79.69 265 SER A N 1
ATOM 2118 C CA . SER A 1 265 ? 14.521 15.194 -5.860 1.00 79.69 265 SER A CA 1
ATOM 2119 C C . SER A 1 265 ? 15.973 15.613 -6.189 1.00 79.69 265 SER A C 1
ATOM 2121 O O . SER A 1 265 ? 16.636 15.008 -7.028 1.00 79.69 265 SER A O 1
ATOM 2123 N N . PRO A 1 266 ? 16.520 16.664 -5.555 1.00 71.25 266 PRO A N 1
ATOM 2124 C CA . PRO A 1 266 ? 17.914 17.074 -5.760 1.00 71.25 266 PRO A CA 1
ATOM 2125 C C . PRO A 1 266 ? 18.927 16.216 -4.973 1.00 71.25 266 PRO A C 1
ATOM 2127 O O . PRO A 1 266 ? 20.101 16.579 -4.892 1.00 71.25 266 PRO A O 1
ATOM 2130 N N . MET A 1 267 ? 18.494 15.122 -4.334 1.00 68.56 267 MET A N 1
ATOM 2131 C CA . MET A 1 267 ? 19.343 14.301 -3.466 1.00 68.56 267 MET A CA 1
ATOM 2132 C C . MET A 1 267 ? 20.132 13.252 -4.260 1.00 68.56 267 MET A C 1
ATOM 2134 O O . MET A 1 267 ? 19.596 12.683 -5.193 1.00 68.56 267 MET A O 1
ATOM 2138 N N . PRO A 1 268 ? 21.392 12.951 -3.908 1.00 56.22 268 PRO A N 1
ATOM 2139 C CA . PRO A 1 268 ? 22.237 12.061 -4.712 1.00 56.22 268 PRO A CA 1
ATOM 2140 C C . PRO A 1 268 ? 21.822 10.577 -4.680 1.00 56.22 268 PRO A C 1
ATOM 2142 O O . PRO A 1 268 ? 22.103 9.851 -5.634 1.00 56.22 268 PRO A O 1
ATOM 2145 N N . ASP A 1 269 ? 21.139 10.127 -3.621 1.00 63.69 269 ASP A N 1
ATOM 2146 C CA . ASP A 1 269 ? 20.840 8.710 -3.378 1.00 63.69 269 ASP A CA 1
ATOM 2147 C C . ASP A 1 269 ? 19.359 8.382 -3.635 1.00 63.69 269 ASP A C 1
ATOM 2149 O O . ASP A 1 269 ? 18.546 8.272 -2.717 1.00 63.69 269 ASP A O 1
ATOM 2153 N N . HIS A 1 270 ? 18.998 8.211 -4.909 1.00 69.19 270 HIS A N 1
ATOM 2154 C CA . HIS A 1 270 ? 17.634 7.845 -5.303 1.00 69.19 270 HIS A CA 1
ATOM 2155 C C . HIS A 1 270 ? 17.396 6.336 -5.248 1.00 69.19 270 HIS A C 1
ATOM 2157 O O . HIS A 1 270 ? 18.040 5.567 -5.967 1.00 69.19 270 HIS A O 1
ATOM 2163 N N . VAL A 1 271 ? 16.370 5.914 -4.505 1.00 77.25 271 VAL A N 1
ATOM 2164 C CA . VAL A 1 271 ? 15.856 4.534 -4.574 1.00 77.25 271 VAL A CA 1
ATOM 2165 C C . VAL A 1 271 ? 15.247 4.259 -5.958 1.00 77.25 271 VAL A C 1
ATOM 2167 O O . VAL A 1 271 ? 15.454 3.190 -6.533 1.00 77.25 271 VAL A O 1
ATOM 2170 N N . ILE A 1 272 ? 14.540 5.243 -6.530 1.00 83.69 272 ILE A N 1
ATOM 2171 C CA . ILE A 1 272 ? 13.877 5.149 -7.839 1.00 83.69 272 ILE A CA 1
ATOM 2172 C C . ILE A 1 272 ? 14.609 6.021 -8.868 1.00 83.69 272 ILE A C 1
ATOM 2174 O O . ILE A 1 272 ? 14.212 7.140 -9.187 1.00 83.69 272 ILE A O 1
ATOM 2178 N N . ASN A 1 273 ? 15.701 5.493 -9.417 1.00 80.12 273 ASN A N 1
ATOM 2179 C CA . ASN A 1 273 ? 16.549 6.198 -10.389 1.00 80.12 273 ASN A CA 1
ATOM 2180 C C . ASN A 1 273 ? 16.027 6.170 -11.843 1.00 80.12 273 ASN A C 1
ATOM 2182 O O . ASN A 1 273 ? 16.594 6.816 -12.727 1.00 80.12 273 ASN A O 1
ATOM 2186 N N . SER A 1 274 ? 14.961 5.416 -12.104 1.00 80.19 274 SER A N 1
ATOM 2187 C CA . SER A 1 274 ? 14.340 5.232 -13.415 1.00 80.19 274 SER A CA 1
ATOM 2188 C C . SER A 1 274 ? 12.852 4.938 -13.248 1.00 80.19 274 SER A C 1
ATOM 2190 O O . SER A 1 274 ? 12.429 4.437 -12.208 1.00 80.19 274 SER A O 1
ATOM 2192 N N . SER A 1 275 ? 12.046 5.263 -14.262 1.00 84.75 275 SER A N 1
ATOM 2193 C CA . SER A 1 275 ? 10.605 5.014 -14.202 1.00 84.75 275 SER A CA 1
ATOM 2194 C C . SER A 1 275 ? 10.293 3.521 -14.147 1.00 84.75 275 SER A C 1
ATOM 2196 O O . SER A 1 275 ? 10.859 2.737 -14.910 1.00 84.75 275 SER A O 1
ATOM 2198 N N . LYS A 1 276 ? 9.349 3.152 -13.283 1.00 85.00 276 LYS A N 1
ATOM 2199 C CA . LYS A 1 276 ? 8.896 1.778 -13.062 1.00 85.00 276 LYS A CA 1
ATOM 2200 C C . LYS A 1 276 ? 7.457 1.601 -13.530 1.00 85.00 276 LYS A C 1
ATOM 2202 O O . LYS A 1 276 ? 6.619 2.490 -13.370 1.00 85.00 276 LYS A O 1
ATOM 2207 N N . HIS A 1 277 ? 7.185 0.428 -14.093 1.00 85.81 277 HIS A N 1
ATOM 2208 C CA . HIS A 1 277 ? 5.860 0.006 -14.537 1.00 85.81 277 HIS A CA 1
ATOM 2209 C C . HIS A 1 277 ? 5.545 -1.356 -13.921 1.00 85.81 277 HIS A C 1
ATOM 2211 O O . HIS A 1 277 ? 6.264 -2.320 -14.177 1.00 85.81 277 HIS A O 1
ATOM 2217 N N . ILE A 1 278 ? 4.487 -1.438 -13.121 1.00 86.94 278 ILE A N 1
ATOM 2218 C CA . ILE A 1 278 ? 4.082 -2.665 -12.424 1.00 86.94 278 ILE A CA 1
ATOM 2219 C C . ILE A 1 278 ? 2.652 -2.970 -12.830 1.00 86.94 278 ILE A C 1
ATOM 2221 O O . ILE A 1 278 ? 1.781 -2.117 -12.684 1.00 86.94 278 ILE A O 1
ATOM 2225 N N . LEU A 1 279 ? 2.412 -4.167 -13.352 1.00 86.38 279 LEU A N 1
ATOM 2226 C CA . LEU A 1 279 ? 1.067 -4.618 -13.667 1.00 86.38 279 LEU A CA 1
ATOM 2227 C C . LEU A 1 279 ? 0.481 -5.319 -12.447 1.00 86.38 279 LEU A C 1
ATOM 2229 O O . LEU A 1 279 ? 1.073 -6.244 -11.897 1.00 86.38 279 LEU A O 1
ATOM 2233 N N . VAL A 1 280 ? -0.700 -4.878 -12.056 1.00 85.50 280 VAL A N 1
ATOM 2234 C CA . VAL A 1 280 ? -1.522 -5.459 -11.007 1.00 85.50 280 VAL A CA 1
ATOM 2235 C C . VAL A 1 280 ? -2.793 -5.938 -11.689 1.00 85.50 280 VAL A C 1
ATOM 2237 O O . VAL A 1 280 ? -3.586 -5.125 -12.172 1.00 85.50 280 VAL A O 1
ATOM 2240 N N . LYS A 1 281 ? -2.923 -7.254 -11.809 1.00 78.50 281 LYS A N 1
ATOM 2241 C CA . LYS A 1 281 ? -4.105 -7.912 -12.357 1.00 78.50 281 LYS A CA 1
ATOM 2242 C C . LYS A 1 281 ? -5.063 -8.172 -11.229 1.00 78.50 281 LYS A C 1
ATOM 2244 O O . LYS A 1 281 ? -4.609 -8.713 -10.200 1.00 78.50 281 LYS A O 1
#

Sequence (281 aa):
MAFRVFHQPVRCLDSYINPKIENRVIYGALISGISLILAPNLLDLLGNISIKSENYEINIKNNQFDDVGIVLGFMLILISSLTLYIFKIHKRPEFVIESDSPTAKLWEKYGYSFQGKTLINPLLLKDLVGWVSDTGRQIVSIDISGSNSSNRYLGEILVREFEGKRFVEVEEVESREVFGYEYLGTSESGIHVVHAYHQTTGSATFNWVLLLQIEESSVLEYEDSNPKKERTPILKLVGRLSLGDRYNGKVSMERGTIRISKDDSPMPDHVINSSKHILVK

Radius of gyration: 28.65 Å; chains: 1; bounding box: 64×67×80 Å